Protein 3L7V (pdb70)

InterPro domains:
  IPR006070 Threonylcarbamoyl-AMP synthase-like domain [PF01300] (22-91)
  IPR006070 Threonylcarbamoyl-AMP synthase-like domain [PS51163] (9-215)
  IPR017945 DHBP synthase RibB-like alpha/beta domain superfamily [SSF55821] (10-198)

CATH classification: 3.90.870.10

Sequence (245 aa):
STKHIHWDGNLSQEGFEIVKGEGGVIVCPTKVGYIITSDKKGLERKFEAKKRNRNKPGVVLCGSEELRALAQLTPEIDAFYQKHWDEDILLGCILPWKAEAYEKLKAYGDGREELTDIRGTSCFVIKFGVAGEQIAKEWEKEGRVYASSANNRGKVEGIGERIESVDLVIEADDYVASIQPDKTIETRYEQGVVSVDKDGKLIPQQGADSRSVEPCPVVIRKGLDIDKIHLSDQFNSWNYRQGEY

Secondary structure (DSSP, 8-state):
--EEEE--SS--HHHHHHHHSTT--EEEEETTEEE---SHHHHHHHHHHHT--TTSPPEEE----HHHHHB---HHHHHHHHHHHHHT--EEEEEEBPHHHHHHHHHT-S-GGG---TTSEEEEEESS-HHHHHHHH--TTT---EE-B---TT-GGGS-HHHH---EEEE-HHHHHHT-TT--TTTS--S------TTSPPPPP--TT--S-SS--EE-S--TTTTT--HHHH-S--EE-TT--

B-factor: mean 29.81, std 13.68, range [4.14, 124.24]

Foldseek 3Di:
DEAEDEDDLDADPVQLVQQVDPLAKEWDAWLQAIKMHFDDNVLVVVCVLVVHDLQDAWAAEDLDVVPVQWFDDDPLRVVLVVVCVVVLHKDKEKTATDPVNVVVVCVVVRPCCSSCHPLRIHIYIYNTHRRVSSSNNVCVVPVTDTIDGLNALRAPVRSDDSNRVGYYYYDDSVSNCVSCVPDDSVGAWNDDWKYDDPSRHDWDDADPPHADDPPDMEIADDGDPVVVSSCVVRDNDYYYHYPND

Solvent-accessible surface area: 11974 Å² total

Nearest PDB structures (foldseek):
  3l7v-assembly1_A  TM=1.003E+00  e=1.331E-48  Streptococcus mutans UA159
  3aje-assembly1_A  TM=7.365E-01  e=1.548E-06  Sulfurisphaera tokodaii str. 7
  6f89-assembly2_B  TM=7.205E-01  e=1.076E-06  Pyrococcus abyssi GE5
  2eqa-assembly1_A  TM=7.625E-01  e=3.403E-06  Sulfurisphaera tokodaii
  6f8y-assembly4_D  TM=6.858E-01  e=9.531E-07  Pyrococcus abyssi GE5

Structure (mmCIF, N/CA/C/O backbone):
data_3L7V
#
_entry.id   3L7V
#
_cell.length_a   81.900
_cell.length_b   92.600
_cell.length_c   40.600
_cell.angle_alpha   90.00
_cell.angle_beta   90.00
_cell.angle_gamma   90.00
#
_symmetry.space_group_name_H-M   'P 21 21 2'
#
loop_
_entity.id
_entity.type
_entity.pdbx_description
1 polymer 'Putative uncharacterized protein smu.1377c'
2 non-polymer 'SULFATE ION'
3 water water
#
loop_
_atom_site.group_PDB
_atom_site.id
_atom_site.type_symbol
_atom_site.label_atom_id
_atom_site.label_alt_id
_atom_site.label_comp_id
_atom_site.label_asym_id
_atom_site.label_entity_id
_atom_site.label_seq_id
_atom_site.pdbx_PDB_ins_code
_atom_site.Cartn_x
_atom_site.Cartn_y
_atom_site.Cartn_z
_atom_site.occupancy
_atom_site.B_iso_or_equiv
_atom_site.auth_seq_id
_atom_site.auth_comp_id
_atom_site.auth_asym_id
_atom_site.auth_atom_id
_atom_site.pdbx_PDB_model_num
ATOM 1 N N . SER A 1 34 ? 57.734 3.435 42.796 1.00 38.04 0 SER A N 1
ATOM 2 C CA . SER A 1 34 ? 56.347 3.161 43.169 1.00 46.48 0 SER A CA 1
ATOM 3 C C . SER A 1 34 ? 56.030 3.498 44.635 1.00 44.01 0 SER A C 1
ATOM 4 O O . SER A 1 34 ? 55.049 4.182 44.905 1.00 47.02 0 SER A O 1
ATOM 14 N N . THR A 1 36 ? 56.855 5.935 47.591 1.00 32.32 2 THR A N 1
ATOM 15 C CA . THR A 1 36 ? 57.386 7.303 47.586 1.00 26.58 2 THR A CA 1
ATOM 16 C C . THR A 1 36 ? 57.542 7.896 48.992 1.00 25.82 2 THR A C 1
ATOM 17 O O . THR A 1 36 ? 56.632 7.814 49.819 1.00 25.80 2 THR A O 1
ATOM 21 N N . LYS A 1 37 ? 58.701 8.495 49.248 1.00 20.75 3 LYS A N 1
ATOM 22 C CA . LYS A 1 37 ? 58.980 9.152 50.525 1.00 22.50 3 LYS A CA 1
ATOM 23 C C . LYS A 1 37 ? 58.230 10.496 50.681 1.00 24.27 3 LYS A C 1
ATOM 24 O O . LYS A 1 37 ? 58.206 11.313 49.762 1.00 19.84 3 LYS A O 1
ATOM 30 N N . HIS A 1 38 ? 57.605 10.699 51.840 1.00 25.77 4 HIS A N 1
ATOM 31 C CA . HIS A 1 38 ? 56.917 11.952 52.164 1.00 25.14 4 HIS A CA 1
ATOM 32 C C . HIS A 1 38 ? 57.600 12.594 53.364 1.00 26.75 4 HIS A C 1
ATOM 33 O O . HIS A 1 38 ? 57.920 11.898 54.337 1.00 25.32 4 HIS A O 1
ATOM 40 N N . ILE A 1 39 ? 57.801 13.913 53.300 1.00 21.64 5 ILE A N 1
ATOM 41 C CA . ILE A 1 39 ? 58.343 14.697 54.416 1.00 23.45 5 ILE A CA 1
ATOM 42 C C . ILE A 1 39 ? 57.510 15.965 54.675 1.00 26.51 5 ILE A C 1
ATOM 43 O O . ILE A 1 39 ? 56.752 16.401 53.812 1.00 25.56 5 ILE A O 1
ATOM 48 N N . HIS A 1 40 ? 57.672 16.559 55.857 1.00 28.04 6 HIS A N 1
ATOM 49 C CA . HIS A 1 40 ? 56.994 17.816 56.196 1.00 33.78 6 HIS A CA 1
ATOM 50 C C . HIS A 1 40 ? 57.928 19.040 56.179 1.00 34.39 6 HIS A C 1
ATOM 51 O O . HIS A 1 40 ? 58.956 19.050 56.853 1.00 38.11 6 HIS A O 1
ATOM 58 N N . TRP A 1 41 ? 57.564 20.067 55.408 1.00 29.79 7 TRP A N 1
ATOM 59 C CA . TRP A 1 41 ? 58.352 21.308 55.334 1.00 25.29 7 TRP A CA 1
ATOM 60 C C . TRP A 1 41 ? 58.322 22.054 56.668 1.00 29.67 7 TRP A C 1
ATOM 61 O O . TRP A 1 41 ? 57.258 22.230 57.256 1.00 37.28 7 TRP A O 1
ATOM 72 N N . ASP A 1 42 ? 59.485 22.492 57.144 1.00 29.03 8 ASP A N 1
ATOM 73 C CA . ASP A 1 42 ? 59.559 23.173 58.438 1.00 32.52 8 ASP A CA 1
ATOM 74 C C . ASP A 1 42 ? 59.772 24.689 58.345 1.00 31.65 8 ASP A C 1
ATOM 75 O O . ASP A 1 42 ? 59.914 25.356 59.368 1.00 24.87 8 ASP A O 1
ATOM 80 N N . GLY A 1 43 ? 59.803 25.232 57.131 1.00 23.24 9 GLY A N 1
ATOM 81 C CA . GLY A 1 43 ? 60.024 26.664 56.980 1.00 21.30 9 GLY A CA 1
ATOM 82 C C . GLY A 1 43 ? 61.432 27.055 56.554 1.00 19.75 9 GLY A C 1
ATOM 83 O O . GLY A 1 43 ? 61.659 28.196 56.151 1.00 27.90 9 GLY A O 1
ATOM 84 N N . ASN A 1 44 ? 62.376 26.119 56.653 1.00 21.43 10 ASN A N 1
ATOM 85 C CA . ASN A 1 44 ? 63.739 26.307 56.142 1.00 24.35 10 ASN A CA 1
ATOM 86 C C . ASN A 1 44 ? 63.920 25.624 54.775 1.00 20.40 10 ASN A C 1
ATOM 87 O O . ASN A 1 44 ? 63.112 24.780 54.378 1.00 21.82 10 ASN A O 1
ATOM 92 N N . LEU A 1 45 ? 64.988 25.978 54.068 1.00 22.63 11 LEU A N 1
ATOM 93 C CA . LEU A 1 45 ? 65.322 25.336 52.796 1.00 26.61 11 LEU A CA 1
ATOM 94 C C . LEU A 1 45 ? 65.354 23.795 52.905 1.00 29.61 11 LEU A C 1
ATOM 95 O O . LEU A 1 45 ? 65.989 23.247 53.799 1.00 25.37 11 LEU A O 1
ATOM 100 N N . SER A 1 46 ? 64.675 23.109 51.990 1.00 26.25 12 SER A N 1
ATOM 101 C CA . SER A 1 46 ? 64.714 21.639 51.945 1.00 26.82 12 SER A CA 1
ATOM 102 C C . SER A 1 46 ? 65.977 21.091 51.250 1.00 17.12 12 SER A C 1
ATOM 103 O O . SER A 1 46 ? 66.077 21.095 50.026 1.00 18.15 1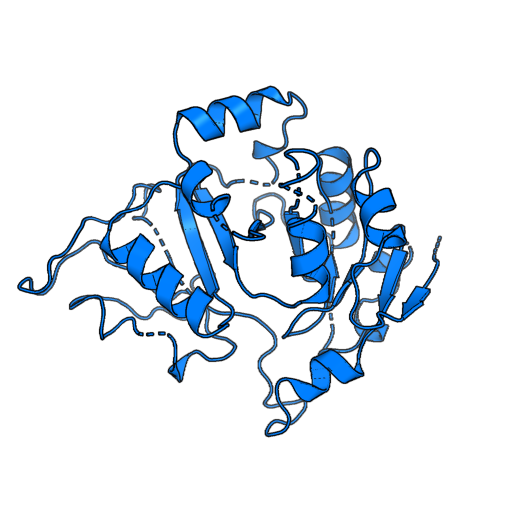2 SER A O 1
ATOM 106 N N . GLN A 1 47 ? 66.935 20.631 52.045 1.00 19.06 13 GLN A N 1
ATOM 107 C CA . GLN A 1 47 ? 68.189 20.092 51.528 1.00 23.22 13 GLN A CA 1
ATOM 108 C C . GLN A 1 47 ? 67.950 18.811 50.731 1.00 18.04 13 GLN A C 1
ATOM 109 O O . GLN A 1 47 ? 68.601 18.576 49.718 1.00 21.11 13 GLN A O 1
ATOM 115 N N . GLU A 1 48 ? 67.014 17.993 51.198 1.00 14.62 14 GLU A N 1
ATOM 116 C CA . GLU A 1 48 ? 66.676 16.749 50.519 1.00 22.57 14 GLU A CA 1
ATOM 117 C C . GLU A 1 48 ? 66.069 17.028 49.126 1.00 25.17 14 GLU A C 1
ATOM 118 O O . GLU A 1 48 ? 66.480 16.428 48.129 1.00 22.16 14 GLU A O 1
ATOM 124 N N . GLY A 1 49 ? 65.119 17.963 49.065 1.00 25.72 15 GLY A N 1
ATOM 125 C CA . GLY A 1 49 ? 64.492 18.369 47.813 1.00 21.18 15 GLY A CA 1
ATOM 126 C C . GLY A 1 49 ? 65.456 18.983 46.810 1.00 24.34 15 GLY A C 1
ATOM 127 O O . GLY A 1 49 ? 65.383 18.703 45.606 1.00 17.26 15 GLY A O 1
ATOM 128 N N . PHE A 1 50 ? 66.361 19.826 47.312 1.00 25.93 16 PHE A N 1
ATOM 129 C CA . PHE A 1 50 ? 67.437 20.401 46.505 1.00 26.00 16 PHE A CA 1
ATOM 130 C C . PHE A 1 50 ? 68.330 19.332 45.839 1.00 24.98 16 PHE A C 1
ATOM 131 O O . PHE A 1 50 ? 68.540 19.364 44.620 1.00 22.68 16 PHE A O 1
ATOM 139 N N . GLU A 1 51 ? 68.858 18.399 46.634 1.00 20.98 17 GLU A N 1
ATOM 140 C CA . GLU A 1 51 ? 69.761 17.365 46.111 1.00 18.89 17 GLU A CA 1
ATOM 141 C C . GLU A 1 51 ? 69.078 16.493 45.053 1.00 21.51 17 GLU A C 1
ATOM 142 O O . GLU A 1 51 ? 69.711 16.086 44.084 1.00 26.69 17 GLU A O 1
ATOM 148 N N . ILE A 1 52 ? 67.787 16.218 45.234 1.00 22.18 18 ILE A N 1
ATOM 149 C CA . ILE A 1 52 ? 67.030 15.446 44.246 1.00 24.72 18 ILE A CA 1
ATOM 150 C C . ILE A 1 52 ? 66.868 16.164 42.900 1.00 27.47 18 ILE A C 1
ATOM 151 O O . ILE A 1 52 ? 67.063 15.564 41.847 1.00 23.22 18 ILE A O 1
ATOM 156 N N . VAL A 1 53 ? 66.543 17.454 42.933 1.00 28.83 19 VAL A N 1
ATOM 157 C CA . VAL A 1 53 ? 66.330 18.207 41.698 1.00 24.58 19 VAL A CA 1
ATOM 158 C C . VAL A 1 53 ? 67.667 18.542 41.005 1.00 28.65 19 VAL A C 1
ATOM 159 O O . VAL A 1 53 ? 67.760 18.621 39.771 1.00 33.01 19 VAL A O 1
ATOM 163 N N . LYS A 1 54 ? 68.705 18.711 41.805 1.00 22.85 20 LYS A N 1
ATOM 164 C CA . LYS A 1 54 ? 70.056 18.856 41.283 1.00 25.19 20 LYS A CA 1
ATOM 165 C C . LYS A 1 54 ? 70.525 17.601 40.499 1.00 35.11 20 LYS A C 1
ATOM 166 O O . LYS A 1 54 ? 71.227 17.725 39.493 1.00 32.78 20 LYS A O 1
ATOM 172 N N . GLY A 1 55 ? 70.126 16.407 40.944 1.00 25.30 21 GLY A N 1
ATOM 173 C CA . GLY A 1 55 ? 70.463 15.171 40.246 1.00 23.62 21 GLY A CA 1
ATOM 174 C C . GLY A 1 55 ? 69.756 14.961 38.904 1.00 32.56 21 GLY A C 1
ATOM 175 O O . GLY A 1 55 ? 68.601 15.363 38.724 1.00 33.08 21 GLY A O 1
ATOM 176 N N . GLU A 1 56 ? 70.445 14.319 37.960 1.00 31.03 22 GLU A N 1
ATOM 177 C CA . GLU A 1 56 ? 69.911 14.080 36.611 1.00 33.27 22 GLU A CA 1
ATOM 178 C C . GLU A 1 56 ? 68.521 13.433 36.625 1.00 32.06 22 GLU A C 1
ATOM 179 O O . GLU A 1 56 ? 68.345 12.362 37.190 1.00 27.53 22 GLU A O 1
ATOM 185 N N . GLY A 1 57 ? 67.543 14.090 36.001 1.00 32.90 23 GLY A N 1
ATOM 186 C CA . GLY A 1 57 ? 66.184 13.573 35.904 1.00 27.83 23 GLY A CA 1
ATOM 187 C C . GLY A 1 57 ? 65.317 13.682 37.156 1.00 26.86 23 GLY A C 1
ATOM 188 O O . GLY A 1 57 ? 64.236 13.101 37.225 1.00 26.43 23 GLY A O 1
ATOM 189 N N . GLY A 1 58 ? 65.780 14.417 38.157 1.00 30.32 24 GLY A N 1
ATOM 190 C CA . GLY A 1 58 ? 65.036 14.535 39.403 1.00 33.23 24 GLY A CA 1
ATOM 191 C C . GLY A 1 58 ? 63.699 15.243 39.246 1.00 28.86 24 GLY A C 1
ATOM 192 O O . GLY A 1 58 ? 63.577 16.178 38.451 1.00 27.62 24 GLY A O 1
ATOM 193 N N . VAL A 1 59 ? 62.708 14.786 40.015 1.00 24.81 25 VAL A N 1
ATOM 194 C CA . VAL A 1 59 ? 61.338 15.318 40.009 1.00 22.42 25 VAL A CA 1
ATOM 195 C C . VAL A 1 59 ? 60.735 15.263 41.418 1.00 24.22 25 VAL A C 1
ATOM 196 O O . VAL A 1 59 ? 60.718 14.196 42.049 1.00 23.24 25 VAL A O 1
ATOM 200 N N . ILE A 1 60 ? 60.229 16.402 41.901 1.00 14.20 26 ILE A N 1
ATOM 201 C CA . ILE A 1 60 ? 59.571 16.461 43.206 1.00 15.94 26 ILE A CA 1
ATOM 202 C C . ILE A 1 60 ? 58.185 17.117 43.165 1.00 20.55 26 ILE A C 1
ATOM 203 O O . ILE A 1 60 ? 57.833 17.776 42.185 1.00 16.38 26 ILE A O 1
ATOM 208 N N . VAL A 1 61 ? 57.398 16.905 44.228 1.00 22.03 27 VAL A N 1
ATOM 209 C CA . VAL A 1 61 ? 56.155 17.645 44.442 1.00 15.99 27 VAL A CA 1
ATOM 210 C C . VAL A 1 61 ? 56.383 18.632 45.589 1.00 22.98 27 VAL A C 1
ATOM 211 O O . VAL A 1 61 ? 57.082 18.298 46.546 1.00 22.10 27 VAL A O 1
ATOM 215 N N . CYS A 1 62 ? 55.804 19.837 45.482 1.00 23.53 28 CYS A N 1
ATOM 216 C CA . CYS A 1 62 ? 56.131 20.965 46.362 1.00 17.28 28 CYS A CA 1
ATOM 217 C C . CYS A 1 62 ? 54.956 21.936 46.542 1.00 15.43 28 CYS A C 1
ATOM 218 O O . CYS A 1 62 ? 54.290 22.278 45.568 1.00 17.12 28 CYS A O 1
ATOM 221 N N . PRO A 1 63 ? 54.723 22.410 47.788 1.00 16.63 29 PRO A N 1
ATOM 222 C CA . PRO A 1 63 ? 53.613 23.303 48.149 1.00 23.28 29 PRO A CA 1
ATOM 223 C C . PRO A 1 63 ? 53.798 24.700 47.573 1.00 22.73 29 PRO A C 1
ATOM 224 O O . PRO A 1 63 ? 54.935 25.144 47.428 1.00 27.59 29 PRO A O 1
ATOM 228 N N . THR A 1 64 ? 52.699 25.380 47.259 1.00 17.64 30 THR A N 1
ATOM 229 C CA . THR A 1 64 ? 52.739 26.793 46.876 1.00 19.14 30 THR A CA 1
ATOM 230 C C . THR A 1 64 ? 51.648 27.556 47.617 1.00 17.59 30 THR A C 1
ATOM 231 O O . THR A 1 64 ? 50.880 26.954 48.366 1.00 17.28 30 THR A O 1
ATOM 235 N N . LYS A 1 65 ? 51.571 28.871 47.386 1.00 13.48 31 LYS A N 1
ATOM 236 C CA . LYS A 1 65 ? 50.517 29.720 47.955 1.00 16.15 31 LYS A CA 1
ATOM 237 C C . LYS A 1 65 ? 49.089 29.275 47.570 1.00 23.26 31 LYS A C 1
ATOM 238 O O . LYS A 1 65 ? 48.145 29.482 48.338 1.00 24.11 31 LYS A O 1
ATOM 244 N N . VAL A 1 66 ? 48.921 28.692 46.379 1.00 19.36 32 VAL A N 1
ATOM 245 C CA . VAL A 1 66 ? 47.589 28.237 45.950 1.00 17.23 32 VAL A CA 1
ATOM 246 C C . VAL A 1 66 ? 47.417 26.697 45.778 1.00 23.10 32 VAL A C 1
ATOM 247 O O . VAL A 1 66 ? 46.392 26.244 45.267 1.00 28.28 32 VAL A O 1
ATOM 251 N N . GLY A 1 67 ? 48.398 25.908 46.207 1.00 13.92 33 GLY A N 1
ATOM 252 C CA . GLY A 1 67 ? 48.279 24.453 46.169 1.00 21.56 33 GLY A CA 1
ATOM 253 C C . GLY A 1 67 ? 49.572 23.651 46.045 1.00 19.21 33 GLY A C 1
ATOM 254 O O . GLY A 1 67 ? 50.457 23.792 46.873 1.00 24.84 33 GLY A O 1
ATOM 255 N N . TYR A 1 68 ? 49.670 22.805 45.017 1.00 20.56 34 TYR A N 1
ATOM 256 C CA . TYR A 1 68 ? 50.837 21.926 44.795 1.00 15.96 34 TYR A CA 1
ATOM 257 C C . TYR A 1 68 ? 51.337 21.940 43.340 1.00 21.72 34 TYR A C 1
ATOM 258 O O . TYR A 1 68 ? 50.532 21.961 42.404 1.00 15.28 34 TYR A O 1
ATOM 267 N N . ILE A 1 69 ? 52.666 21.955 43.170 1.00 15.43 35 ILE A N 1
ATOM 268 C CA . ILE A 1 69 ? 53.304 21.900 41.852 1.00 18.72 35 ILE A CA 1
ATOM 269 C C . ILE A 1 69 ? 54.286 20.731 41.732 1.00 23.72 35 ILE A C 1
ATOM 270 O O . ILE A 1 69 ? 54.860 20.280 42.728 1.00 23.53 35 ILE A O 1
ATOM 275 N N . ILE A 1 70 ? 54.465 20.257 40.500 1.00 19.28 36 ILE A N 1
ATOM 276 C CA . ILE A 1 70 ? 55.570 19.372 40.150 1.00 22.76 36 ILE A CA 1
ATOM 277 C C . ILE A 1 70 ? 56.763 20.193 39.614 1.00 20.49 36 ILE A C 1
ATOM 278 O O . ILE A 1 70 ? 56.589 21.045 38.748 1.00 25.07 36 ILE A O 1
ATOM 291 N N . THR A 1 72 ? 60.986 20.322 38.264 1.00 25.21 38 THR A N 1
ATOM 292 C CA . THR A 1 72 ? 62.153 19.659 37.652 1.00 23.35 38 THR A CA 1
ATOM 293 C C . THR A 1 72 ? 63.136 20.678 37.056 1.00 28.77 38 THR A C 1
ATOM 294 O O . THR A 1 72 ? 62.823 21.870 36.961 1.00 28.70 38 THR A O 1
ATOM 298 N N . SER A 1 73 ? 64.318 20.206 36.653 1.00 26.97 39 SER A N 1
ATOM 299 C CA . SER A 1 73 ? 65.342 21.095 36.103 1.00 25.74 39 SER A CA 1
ATOM 300 C C . SER A 1 73 ? 66.046 20.615 34.812 1.00 24.48 39 SER A C 1
ATOM 301 O O . SER A 1 73 ? 67.020 21.229 34.383 1.00 25.16 39 SER A O 1
ATOM 304 N N . ASP A 1 74 ? 65.553 19.547 34.183 1.00 21.89 40 ASP A N 1
ATOM 305 C CA . ASP A 1 74 ? 66.093 19.138 32.885 1.00 24.56 40 ASP A CA 1
ATOM 306 C C . ASP A 1 74 ? 65.089 18.443 31.965 1.00 22.37 40 ASP A C 1
ATOM 307 O O . ASP A 1 74 ? 63.956 18.167 32.355 1.00 32.04 40 ASP A O 1
ATOM 312 N N . LYS A 1 75 ? 65.508 18.163 30.736 1.00 21.06 41 LYS A N 1
ATOM 313 C CA . LYS A 1 75 ? 64.635 17.511 29.752 1.00 22.89 41 LYS A CA 1
ATOM 314 C C . LYS A 1 75 ? 64.103 16.131 30.202 1.00 27.19 41 LYS A C 1
ATOM 315 O O . LYS A 1 75 ? 62.906 15.843 30.066 1.00 28.07 41 LYS A O 1
ATOM 321 N N . LYS A 1 76 ? 64.988 15.285 30.731 1.00 31.10 42 LYS A N 1
ATOM 322 C CA . LYS A 1 76 ? 64.584 13.984 31.283 1.00 33.31 42 LYS A CA 1
ATOM 323 C C . LYS A 1 76 ? 63.507 14.090 32.380 1.00 31.85 42 LYS A C 1
ATOM 324 O O . LYS A 1 76 ? 62.606 13.251 32.459 1.00 31.54 42 LYS A O 1
ATOM 330 N N . GLY A 1 77 ? 63.608 15.111 33.230 1.00 23.89 43 GLY A N 1
ATOM 331 C CA . GLY A 1 77 ? 62.603 15.336 34.257 1.00 22.10 43 GLY A CA 1
ATOM 332 C C . GLY A 1 77 ? 61.300 15.864 33.677 1.00 27.48 43 GLY A C 1
ATOM 333 O O . GLY A 1 77 ? 60.220 15.529 34.168 1.00 23.45 43 GLY A O 1
ATOM 334 N N . LEU A 1 78 ? 61.407 16.687 32.628 1.00 26.83 44 LEU A N 1
ATOM 335 C CA . LEU A 1 78 ? 60.239 17.262 31.958 1.00 26.63 44 LEU A CA 1
ATOM 336 C C . LEU A 1 78 ? 59.399 16.210 31.254 1.00 25.00 44 LEU A C 1
ATOM 337 O O . LEU A 1 78 ? 58.173 16.251 31.325 1.00 22.79 44 LEU A O 1
ATOM 342 N N . GLU A 1 79 ? 60.057 15.275 30.571 1.00 27.53 45 GLU A N 1
ATOM 343 C CA . GLU A 1 79 ? 59.359 14.126 29.981 1.00 33.23 45 GLU A CA 1
ATOM 344 C C . GLU A 1 79 ? 58.534 13.350 31.017 1.00 26.49 45 GLU A C 1
ATOM 345 O O . GLU A 1 79 ? 57.390 12.983 30.767 1.00 30.40 45 GLU A O 1
ATOM 351 N N . ARG A 1 80 ? 59.127 13.098 32.178 1.00 25.61 46 ARG A N 1
ATOM 352 C CA . ARG A 1 80 ? 58.427 12.404 33.252 1.00 27.50 46 ARG A CA 1
ATOM 353 C C . ARG A 1 80 ? 57.178 13.193 33.688 1.00 27.85 46 ARG A C 1
ATOM 354 O O . ARG A 1 80 ? 56.137 12.612 33.957 1.00 27.46 46 ARG A O 1
ATOM 362 N N . LYS A 1 81 ? 57.277 14.521 33.724 1.00 32.93 47 LYS A N 1
ATOM 363 C CA . LYS A 1 81 ? 56.167 15.357 34.182 1.00 31.26 47 LYS A CA 1
ATOM 364 C C . LYS A 1 81 ? 54.973 15.301 33.244 1.00 28.17 47 LYS A C 1
ATOM 365 O O . LYS A 1 81 ? 53.849 15.069 33.678 1.00 32.97 47 LYS A O 1
ATOM 371 N N . PHE A 1 82 ? 55.225 15.536 31.961 1.00 28.03 48 PHE A N 1
ATOM 372 C CA . PHE A 1 82 ? 54.178 15.507 30.953 1.00 27.10 48 PHE A CA 1
ATOM 373 C C . PHE A 1 82 ? 53.482 14.131 30.912 1.00 31.42 48 PHE A C 1
ATOM 374 O O . PHE A 1 82 ? 52.250 14.057 30.875 1.00 31.83 48 PHE A O 1
ATOM 382 N N . GLU A 1 83 ? 54.265 13.051 30.955 1.00 27.02 49 GLU A N 1
ATOM 383 C CA . GLU A 1 83 ? 53.707 11.694 30.987 1.00 23.85 49 GLU A CA 1
ATOM 384 C C . GLU A 1 83 ? 52.822 11.441 32.215 1.00 36.30 49 GLU A C 1
ATOM 385 O O . GLU A 1 83 ? 51.732 10.876 32.093 1.00 40.14 49 GLU A O 1
ATOM 388 N N . ALA A 1 84 ? 53.292 11.861 33.391 1.00 38.13 50 ALA A N 1
ATOM 389 C CA . ALA A 1 84 ? 52.576 11.620 34.648 1.00 40.88 50 ALA A CA 1
ATOM 390 C C . ALA A 1 84 ? 51.226 12.333 34.715 1.00 41.93 50 ALA A C 1
ATOM 391 O O . ALA A 1 84 ? 50.273 11.794 35.278 1.00 37.71 50 ALA A O 1
ATOM 393 N N . LYS A 1 85 ? 51.152 13.540 34.150 1.00 36.76 51 LYS A N 1
ATOM 394 C CA . LYS A 1 85 ? 49.906 14.307 34.133 1.00 35.23 51 LYS A CA 1
ATOM 395 C C . LYS A 1 85 ? 49.076 14.021 32.890 1.00 39.78 51 LYS A C 1
ATOM 396 O O . LYS A 1 85 ? 47.874 14.311 32.864 1.00 36.25 51 LYS A O 1
ATOM 402 N N . LYS A 1 86 ? 49.722 13.464 31.865 1.00 43.71 52 LYS A N 1
ATOM 403 C CA . LYS A 1 86 ? 49.107 13.301 30.549 1.00 52.42 52 LYS A CA 1
ATOM 404 C C . LYS A 1 86 ? 48.746 14.676 29.988 1.00 54.82 52 LYS A C 1
ATOM 405 O O . LYS A 1 86 ? 47.622 14.909 29.532 1.00 50.75 52 LYS A O 1
ATOM 407 N N . ARG A 1 87 ? 49.726 15.577 30.033 1.00 51.86 53 ARG A N 1
ATOM 408 C CA . ARG A 1 87 ? 49.554 16.968 29.633 1.00 44.59 53 ARG A CA 1
ATOM 409 C C . ARG A 1 87 ? 49.864 17.159 28.147 1.00 36.15 53 ARG A C 1
ATOM 410 O O . ARG A 1 87 ? 50.744 16.500 27.602 1.00 32.27 53 ARG A O 1
ATOM 418 N N . ASN A 1 88 ? 49.135 18.058 27.493 1.00 36.63 54 ASN A N 1
ATOM 419 C CA . ASN A 1 88 ? 49.405 18.384 26.096 1.00 38.76 54 ASN A CA 1
ATOM 420 C C . ASN A 1 88 ? 50.804 18.980 25.914 1.00 41.40 54 ASN A C 1
ATOM 421 O O . ASN A 1 88 ? 51.194 19.913 26.626 1.00 42.61 54 ASN A O 1
ATOM 423 N N . ARG A 1 89 ? 51.549 18.427 24.960 1.00 39.76 55 ARG A N 1
ATOM 424 C CA . ARG A 1 89 ? 52.941 18.802 24.719 1.00 42.50 55 ARG A CA 1
ATOM 425 C C . ARG A 1 89 ? 53.121 20.240 24.216 1.00 46.88 55 ARG A C 1
ATOM 426 O O . ARG A 1 89 ? 54.220 20.808 24.302 1.00 39.89 55 ARG A O 1
ATOM 428 N N . ASN A 1 90 ? 52.048 20.814 23.680 1.00 52.54 56 ASN A N 1
ATOM 429 C CA . ASN A 1 90 ? 52.069 22.194 23.210 1.00 56.50 56 ASN A CA 1
ATOM 430 C C . ASN A 1 90 ? 51.795 23.189 24.336 1.00 56.60 56 ASN A C 1
ATOM 431 O O . ASN A 1 90 ? 51.829 24.399 24.122 1.00 59.23 56 ASN A O 1
ATOM 436 N N . LYS A 1 91 ? 51.510 22.673 25.528 1.00 50.36 57 LYS A N 1
ATOM 437 C CA . LYS A 1 91 ? 51.309 23.515 26.705 1.00 47.79 57 LYS A CA 1
ATOM 438 C C . LYS A 1 91 ? 52.537 23.456 27.614 1.00 42.18 57 LYS A C 1
ATOM 439 O O . LYS A 1 91 ? 52.686 22.521 28.405 1.00 39.18 57 LYS A O 1
ATOM 441 N N . PRO A 1 92 ? 53.410 24.473 27.513 1.00 40.01 58 PRO A N 1
ATOM 442 C CA . PRO A 1 92 ? 54.728 24.514 28.170 1.00 40.43 58 PRO A CA 1
ATOM 443 C C . PRO A 1 92 ? 54.674 24.648 29.702 1.00 39.95 58 PRO A C 1
ATOM 444 O O . PRO A 1 92 ? 53.703 25.200 30.244 1.00 33.73 58 PRO A O 1
ATOM 448 N N . GLY A 1 93 ? 55.706 24.138 30.381 1.00 33.80 59 GLY A N 1
ATOM 449 C CA . GLY A 1 93 ? 55.933 24.460 31.785 1.00 32.82 59 GLY A CA 1
ATOM 450 C C . GLY A 1 93 ? 56.388 25.913 31.931 1.00 34.76 59 GLY A C 1
ATOM 451 O O . GLY A 1 93 ? 56.794 26.548 30.952 1.00 31.75 59 GLY A O 1
ATOM 452 N N . VAL A 1 94 ? 56.328 26.437 33.154 1.00 33.02 60 VAL A N 1
ATOM 453 C CA . VAL A 1 94 ? 56.688 27.831 33.443 1.00 22.60 60 VAL A CA 1
ATOM 454 C C . VAL A 1 94 ? 58.083 27.944 34.072 1.00 25.20 60 VAL A C 1
ATOM 455 O O . VAL A 1 94 ? 58.596 26.963 34.629 1.00 22.26 60 VAL A O 1
ATOM 459 N N . VAL A 1 95 ? 58.690 29.132 33.990 1.00 23.88 61 VAL A N 1
ATOM 460 C CA . VAL A 1 95 ? 60.002 29.393 34.608 1.00 20.30 61 VAL A CA 1
ATOM 461 C C . VAL A 1 95 ? 59.895 30.016 36.016 1.00 19.68 61 VAL A C 1
ATOM 462 O O . VAL A 1 95 ? 59.356 31.111 36.177 1.00 21.23 61 VAL A O 1
ATOM 466 N N . LEU A 1 96 ? 60.410 29.321 37.029 1.00 19.48 62 LEU A N 1
ATOM 467 C CA . LEU A 1 96 ? 60.343 29.802 38.422 1.00 25.42 62 LEU A CA 1
ATOM 468 C C . LEU A 1 96 ? 61.561 30.665 38.801 1.00 26.52 62 LEU A C 1
ATOM 469 O O . LEU A 1 96 ? 62.668 30.140 38.921 1.00 17.05 62 LEU A O 1
ATOM 474 N N . CYS A 1 97 ? 61.347 31.970 39.000 1.00 28.03 63 CYS A N 1
ATOM 475 C CA . CYS A 1 97 ? 62.433 32.924 39.308 1.00 29.93 63 CYS A CA 1
ATOM 476 C C . CYS A 1 97 ? 62.675 33.097 40.820 1.00 27.74 63 CYS A C 1
ATOM 477 O O . CYS A 1 97 ? 61.751 33.386 41.580 1.00 30.15 63 CYS A O 1
ATOM 480 N N . GLY A 1 98 ? 63.925 32.941 41.244 1.00 23.35 64 GLY A N 1
ATOM 481 C CA . GLY A 1 98 ? 64.290 33.058 42.646 1.00 22.08 64 GLY A CA 1
ATOM 482 C C . GLY A 1 98 ? 64.803 34.445 43.032 1.00 26.81 64 GLY A C 1
ATOM 483 O O . GLY A 1 98 ? 65.106 34.702 44.208 1.00 21.84 64 GLY A O 1
ATOM 484 N N . SER A 1 99 ? 64.908 35.337 42.047 1.00 20.14 65 SER A N 1
ATOM 485 C CA . SER A 1 99 ? 65.303 36.721 42.305 1.00 21.29 65 SER A CA 1
ATOM 486 C C . SER A 1 99 ? 65.102 37.578 41.082 1.00 19.51 65 SER A C 1
ATOM 487 O O . SER A 1 99 ? 64.964 37.069 39.962 1.00 19.44 65 SER A O 1
ATOM 498 N N . GLU A 1 101 ? 67.294 39.398 39.780 1.00 28.27 67 GLU A N 1
ATOM 499 C CA . GLU A 1 101 ? 68.517 39.312 38.989 1.00 26.60 67 GLU A CA 1
ATOM 500 C C . GLU A 1 101 ? 68.418 38.218 37.932 1.00 22.44 67 GLU A C 1
ATOM 501 O O . GLU A 1 101 ? 68.808 38.429 36.783 1.00 26.27 67 GLU A O 1
ATOM 503 N N . GLU A 1 102 ? 67.896 37.053 38.315 1.00 21.80 68 GLU A N 1
ATOM 504 C CA . GLU A 1 102 ? 67.651 35.979 37.340 1.00 19.49 68 GLU A CA 1
ATOM 505 C C . GLU A 1 102 ? 66.660 36.418 36.262 1.00 17.24 68 GLU A C 1
ATOM 506 O O . GLU A 1 102 ? 66.891 36.206 35.074 1.00 18.89 68 GLU A O 1
ATOM 512 N N . LEU A 1 103 ? 65.560 37.048 36.670 1.00 20.25 69 LEU A N 1
ATOM 513 C CA . LEU A 1 103 ? 64.616 37.586 35.685 1.00 21.60 69 LEU A CA 1
ATOM 514 C C . LEU A 1 103 ? 65.270 38.507 34.642 1.00 19.73 69 LEU A C 1
ATOM 515 O O . LEU A 1 103 ? 65.076 38.333 33.436 1.00 17.79 69 LEU A O 1
ATOM 520 N N . ARG A 1 104 ? 66.055 39.474 35.105 1.00 24.03 70 ARG A N 1
ATOM 521 C CA . ARG A 1 104 ? 66.673 40.447 34.201 1.00 25.05 70 ARG A CA 1
ATOM 522 C C . ARG A 1 104 ? 67.769 39.847 33.318 1.00 25.78 70 ARG A C 1
ATOM 523 O O . ARG A 1 104 ? 68.051 40.359 32.234 1.00 26.53 70 ARG A O 1
ATOM 531 N N . ALA A 1 105 ? 68.379 38.761 33.774 1.00 19.10 71 ALA A N 1
ATOM 532 C CA . ALA A 1 105 ? 69.347 38.039 32.946 1.00 19.66 71 ALA A CA 1
ATOM 533 C C . ALA A 1 105 ? 68.722 37.256 31.791 1.00 24.70 71 ALA A C 1
ATOM 534 O O . ALA A 1 105 ? 69.398 37.004 30.794 1.00 24.60 71 ALA A O 1
ATOM 536 N N . LEU A 1 106 ? 67.445 36.876 31.923 1.00 26.14 72 LEU A N 1
ATOM 537 C CA . LEU A 1 106 ? 66.803 35.920 30.998 1.00 22.42 72 LEU A CA 1
ATOM 538 C C . LEU A 1 106 ? 65.741 36.490 30.036 1.00 21.80 72 LEU A C 1
ATOM 539 O O . LEU A 1 106 ? 65.629 36.050 28.890 1.00 24.06 72 LEU A O 1
ATOM 544 N N . ALA A 1 107 ? 64.953 37.446 30.506 1.00 15.52 73 ALA A N 1
ATOM 545 C CA . ALA A 1 107 ? 63.806 37.942 29.745 1.00 19.79 73 ALA A CA 1
ATOM 546 C C . ALA A 1 107 ? 64.008 39.361 29.228 1.00 22.00 73 ALA A C 1
ATOM 547 O O . ALA A 1 107 ? 64.651 40.163 29.887 1.00 25.37 73 ALA A O 1
ATOM 549 N N . GLN A 1 108 ? 63.458 39.657 28.050 1.00 16.85 74 GLN A N 1
ATOM 550 C CA . GLN A 1 108 ? 63.442 41.019 27.510 1.00 18.57 74 GLN A CA 1
ATOM 551 C C . GLN A 1 108 ? 62.437 41.865 28.291 1.00 26.06 74 GLN A C 1
ATOM 552 O O . GLN A 1 108 ? 61.325 41.396 28.595 1.00 22.03 74 GLN A O 1
ATOM 558 N N . LEU A 1 109 ? 62.810 43.112 28.577 1.00 19.68 75 LEU A N 1
ATOM 559 C CA . LEU A 1 109 ? 62.015 44.002 29.434 1.00 24.94 75 LEU A CA 1
ATOM 560 C C . LEU A 1 109 ? 61.996 45.448 28.907 1.00 24.06 75 LEU A C 1
ATOM 561 O O . LEU A 1 109 ? 62.911 45.864 28.188 1.00 19.55 75 LEU A O 1
ATOM 566 N N . THR A 1 110 ? 60.951 46.198 29.253 1.00 25.32 76 THR A N 1
ATOM 567 C CA . THR A 1 110 ? 60.968 47.671 29.156 1.00 25.59 76 THR A CA 1
ATOM 568 C C . THR A 1 110 ? 61.030 48.283 30.562 1.00 29.22 76 THR A C 1
ATOM 569 O O . THR A 1 110 ? 60.848 47.572 31.557 1.00 25.82 76 THR A O 1
ATOM 573 N N . PRO A 1 111 ? 61.284 49.602 30.664 1.00 28.49 77 PRO A N 1
ATOM 574 C CA . PRO A 1 111 ? 61.340 50.154 32.025 1.00 18.59 77 PRO A CA 1
ATOM 575 C C . PRO A 1 111 ? 60.003 50.077 32.777 1.00 13.97 77 PRO A C 1
ATOM 576 O O . PRO A 1 111 ? 60.025 49.855 33.984 1.00 20.52 77 PRO A O 1
ATOM 580 N N . GLU A 1 112 ? 58.873 50.261 32.097 1.00 11.71 78 GLU A N 1
ATOM 581 C CA . GLU A 1 112 ? 57.557 50.052 32.722 1.00 15.74 78 GLU A CA 1
ATOM 582 C C . GLU A 1 112 ? 57.360 48.601 33.233 1.00 22.15 78 GLU A C 1
ATOM 583 O O . GLU A 1 112 ? 56.910 48.383 34.356 1.00 18.29 78 GLU A O 1
ATOM 589 N N . ILE A 1 113 ? 57.688 47.613 32.405 1.00 16.67 79 ILE A N 1
ATOM 590 C CA . ILE A 1 113 ? 57.488 46.215 32.793 1.00 16.73 79 ILE A CA 1
ATOM 591 C C . ILE A 1 113 ? 58.380 45.864 33.977 1.00 25.13 79 ILE A C 1
ATOM 592 O O . ILE A 1 113 ? 57.915 45.240 34.946 1.00 24.01 79 ILE A O 1
ATOM 597 N N . ASP A 1 114 ? 59.652 46.269 33.901 1.00 22.55 80 ASP A N 1
ATOM 598 C CA . ASP A 1 114 ? 60.595 46.091 35.008 1.00 17.11 80 ASP A CA 1
ATOM 599 C C . ASP A 1 114 ? 60.043 46.676 36.320 1.00 21.19 80 ASP A C 1
ATOM 600 O O . ASP A 1 114 ? 60.064 46.010 37.353 1.00 16.46 80 ASP A O 1
ATOM 605 N N . ALA A 1 115 ? 59.556 47.918 36.260 1.00 22.51 81 ALA A N 1
ATOM 606 C CA . ALA A 1 115 ? 58.947 48.608 37.400 1.00 18.44 81 ALA A CA 1
ATOM 607 C C . ALA A 1 115 ? 57.669 47.921 37.918 1.00 18.99 81 ALA A C 1
ATOM 608 O O . ALA A 1 115 ? 57.415 47.901 39.128 1.00 15.62 81 ALA A O 1
ATOM 610 N N . PHE A 1 116 ? 56.855 47.409 36.993 1.00 15.15 82 PHE A N 1
ATOM 611 C CA . PHE A 1 116 ? 55.653 46.612 37.325 1.00 18.40 82 PHE A CA 1
ATOM 612 C C . PHE A 1 116 ? 55.991 45.391 38.200 1.00 20.84 82 PHE A C 1
ATOM 613 O O . PHE A 1 116 ? 55.366 45.188 39.234 1.00 18.91 82 PHE A O 1
ATOM 621 N N . TYR A 1 117 ? 56.992 44.607 37.789 1.00 20.98 83 TYR A N 1
ATOM 622 C CA . TYR A 1 117 ? 57.482 43.455 38.563 1.00 19.82 83 TYR A CA 1
ATOM 623 C C . TYR A 1 117 ? 58.081 43.795 39.945 1.00 24.95 83 TYR A C 1
ATOM 624 O O . TYR A 1 117 ? 57.861 43.063 40.918 1.00 25.01 83 TYR A O 1
ATOM 633 N N . GLN A 1 118 ? 58.866 44.874 40.014 1.00 20.57 84 GLN A N 1
ATOM 634 C CA . GLN A 1 118 ? 59.529 45.301 41.257 1.00 20.55 84 GLN A CA 1
ATOM 635 C C . GLN A 1 118 ? 58.540 45.578 42.382 1.00 20.88 84 GLN A C 1
ATOM 636 O O . GLN A 1 118 ? 58.792 45.240 43.541 1.00 20.05 84 GLN A O 1
ATOM 642 N N . LYS A 1 119 ? 57.418 46.203 42.033 1.00 18.51 85 LYS A N 1
ATOM 643 C CA . LYS A 1 119 ? 56.362 46.469 43.002 1.00 22.73 85 LYS A CA 1
ATOM 644 C C . LYS A 1 119 ? 55.706 45.188 43.509 1.00 21.22 85 LYS A C 1
ATOM 645 O O . LYS A 1 119 ? 55.361 45.080 44.686 1.00 18.27 85 LYS A O 1
ATOM 648 N N . HIS A 1 120 ? 55.512 44.219 42.622 1.00 15.16 86 HIS A N 1
ATOM 649 C CA . HIS A 1 120 ? 55.033 42.921 43.072 1.00 16.10 86 HIS A CA 1
ATOM 650 C C . HIS A 1 120 ? 56.062 42.212 43.975 1.00 20.42 86 HIS A C 1
ATOM 651 O O . HIS A 1 120 ? 55.683 41.679 45.020 1.00 19.26 86 HIS A O 1
ATOM 658 N N . TRP A 1 121 ? 57.352 42.272 43.604 1.00 14.61 87 TRP A N 1
ATOM 659 C CA . TRP A 1 121 ? 58.448 41.775 44.456 1.00 13.22 87 TRP A CA 1
ATOM 660 C C . TRP A 1 121 ? 58.467 42.405 45.867 1.00 23.47 87 TRP A C 1
ATOM 661 O O . TRP A 1 121 ? 58.503 41.690 46.879 1.00 17.27 87 TRP A O 1
ATOM 672 N N . ASP A 1 122 ? 58.451 43.741 45.918 1.00 17.77 88 ASP A N 1
ATOM 673 C CA . ASP A 1 122 ? 58.510 44.498 47.167 1.00 19.79 88 ASP A CA 1
ATOM 674 C C . ASP A 1 122 ? 57.354 44.185 48.111 1.00 25.47 88 ASP A C 1
ATOM 675 O O . ASP A 1 122 ? 57.507 44.230 49.339 1.00 27.94 88 ASP A O 1
ATOM 680 N N . GLU A 1 123 ? 56.191 43.904 47.534 1.00 24.01 89 GLU A N 1
ATOM 681 C CA . GLU A 1 123 ? 54.979 43.671 48.310 1.00 20.63 89 GLU A CA 1
ATOM 682 C C . GLU A 1 123 ? 54.617 42.193 48.446 1.00 23.87 89 GLU A C 1
ATOM 683 O O . GLU A 1 123 ? 53.612 41.843 49.064 1.00 27.40 89 GLU A O 1
ATOM 689 N N . ASP A 1 124 ? 55.449 41.332 47.877 1.00 19.30 90 ASP A N 1
ATOM 690 C CA . ASP A 1 124 ? 55.263 39.884 47.978 1.00 27.40 90 ASP A CA 1
ATOM 691 C C . ASP A 1 124 ? 53.935 39.380 47.391 1.00 23.82 90 ASP A C 1
ATOM 692 O O . ASP A 1 124 ? 53.182 38.679 48.062 1.00 21.55 90 ASP A O 1
ATOM 697 N N . ILE A 1 125 ? 53.657 39.727 46.138 1.00 23.44 91 ILE A N 1
ATOM 698 C CA . ILE A 1 125 ? 52.458 39.232 45.470 1.00 18.23 91 ILE A CA 1
ATOM 699 C C . ILE A 1 125 ? 52.814 38.278 44.334 1.00 20.26 91 ILE A C 1
ATOM 700 O O . ILE A 1 125 ? 53.651 38.599 43.488 1.00 14.75 91 ILE A O 1
ATOM 705 N N . LEU A 1 126 ? 52.160 37.116 44.323 1.00 14.25 92 LEU A N 1
ATOM 706 C CA . LEU A 1 126 ? 52.343 36.126 43.267 1.00 13.61 92 LEU A CA 1
ATOM 707 C C . LEU A 1 126 ? 51.942 36.672 41.881 1.00 11.60 92 LEU A C 1
ATOM 708 O O . LEU A 1 126 ? 50.820 37.157 41.690 1.00 16.57 92 LEU A O 1
ATOM 713 N N . LEU A 1 127 ? 52.855 36.574 40.916 1.00 11.01 93 LEU A N 1
ATOM 714 C CA . LEU A 1 127 ? 52.632 37.159 39.586 1.00 18.65 93 LEU A CA 1
ATOM 715 C C . LEU A 1 127 ? 53.333 36.366 38.471 1.00 22.64 93 LEU A C 1
ATOM 716 O O . LEU A 1 127 ? 54.504 36.018 38.616 1.00 26.11 93 LEU A O 1
ATOM 721 N N . GLY A 1 128 ? 52.628 36.107 37.363 1.00 20.43 94 GLY A N 1
ATOM 722 C CA . GLY A 1 128 ? 53.227 35.522 36.163 1.00 16.16 94 GLY A CA 1
ATOM 723 C C . GLY A 1 128 ? 53.007 36.322 34.863 1.00 19.89 94 GLY A C 1
ATOM 724 O O . GLY A 1 128 ? 51.896 36.765 34.580 1.00 19.02 94 GLY A O 1
ATOM 725 N N . CYS A 1 129 ? 54.061 36.517 34.068 1.00 13.94 95 CYS A N 1
ATOM 726 C CA . CYS A 1 129 ? 53.943 37.277 32.819 1.00 22.80 95 CYS A CA 1
ATOM 727 C C . CYS A 1 129 ? 54.590 36.546 31.648 1.00 12.02 95 CYS A C 1
ATOM 728 O O . CYS A 1 129 ? 55.692 35.999 31.774 1.00 13.21 95 CYS A O 1
ATOM 731 N N . ILE A 1 130 ? 53.914 36.573 30.504 1.00 14.41 96 ILE A N 1
ATOM 732 C CA . ILE A 1 130 ? 54.414 35.964 29.276 1.00 17.69 96 ILE A CA 1
ATOM 733 C C . ILE A 1 130 ? 55.346 36.935 28.557 1.00 22.24 96 ILE A C 1
ATOM 734 O O . ILE A 1 130 ? 54.901 37.989 28.077 1.00 22.84 96 ILE A O 1
ATOM 739 N N . LEU A 1 131 ? 56.632 36.567 28.492 1.00 19.28 97 LEU A N 1
ATOM 740 C CA . LEU A 1 131 ? 57.696 37.391 27.891 1.00 21.06 97 LEU A CA 1
ATOM 741 C C . LEU A 1 131 ? 58.566 36.641 26.839 1.00 17.96 97 LEU A C 1
ATOM 742 O O . LEU A 1 131 ? 58.594 35.416 26.816 1.00 19.93 97 LEU A O 1
ATOM 747 N N . PRO A 1 132 ? 59.280 37.383 25.971 1.00 18.63 98 PRO A N 1
ATOM 748 C CA . PRO A 1 132 ? 60.279 36.778 25.067 1.00 18.44 98 PRO A CA 1
ATOM 749 C C . PRO A 1 132 ? 61.632 36.599 25.761 1.00 20.14 98 PRO A C 1
ATOM 750 O O . PRO A 1 132 ? 61.910 37.305 26.725 1.00 30.63 98 PRO A O 1
ATOM 754 N N . TRP A 1 133 ? 62.467 35.686 25.275 1.00 24.09 99 TRP A N 1
ATOM 755 C CA . TRP A 1 133 ? 63.839 35.528 25.804 1.00 24.96 99 TRP A CA 1
ATOM 756 C C . TRP A 1 133 ? 64.817 36.506 25.160 1.00 24.59 99 TRP A C 1
ATOM 757 O O . TRP A 1 133 ? 64.694 36.835 23.977 1.00 28.36 99 TRP A O 1
ATOM 768 N N . LYS A 1 134 ? 65.795 36.960 25.933 1.00 26.17 100 LYS A N 1
ATOM 769 C CA . LYS A 1 134 ? 66.931 37.688 25.358 1.00 34.44 100 LYS A CA 1
ATOM 770 C C . LYS A 1 134 ? 67.719 36.779 24.417 1.00 36.92 100 LYS A C 1
ATOM 771 O O . LYS A 1 134 ? 67.999 35.629 24.755 1.00 39.09 100 LYS A O 1
ATOM 777 N N . ALA A 1 135 ? 68.075 37.291 23.241 1.00 37.72 101 ALA A N 1
ATOM 778 C CA . ALA A 1 135 ? 68.788 36.486 22.241 1.00 41.24 101 ALA A CA 1
ATOM 779 C C . ALA A 1 135 ? 69.920 35.653 22.834 1.00 41.33 101 ALA A C 1
ATOM 780 O O . ALA A 1 135 ? 70.023 34.457 22.568 1.00 42.42 101 ALA A O 1
ATOM 782 N N . GLU A 1 136 ? 70.768 36.295 23.631 1.00 35.24 102 GLU A N 1
ATOM 783 C CA . GLU A 1 136 ? 71.956 35.640 24.152 1.00 40.01 102 GLU A CA 1
ATOM 784 C C . GLU A 1 136 ? 71.599 34.575 25.191 1.00 40.87 102 GLU A C 1
ATOM 785 O O . GLU A 1 136 ? 72.289 33.557 25.312 1.00 34.28 102 GLU A O 1
ATOM 791 N N . ALA A 1 137 ? 70.522 34.819 25.937 1.00 38.87 103 ALA A N 1
ATOM 792 C CA . ALA A 1 137 ? 70.034 33.865 26.933 1.00 34.12 103 ALA A CA 1
ATOM 793 C C . ALA A 1 137 ? 69.488 32.612 26.268 1.00 22.15 103 ALA A C 1
ATOM 794 O O . ALA A 1 137 ? 69.667 31.502 26.764 1.00 17.20 103 ALA A O 1
ATOM 796 N N . TYR A 1 138 ? 68.809 32.804 25.143 1.00 22.69 104 TYR A N 1
ATOM 797 C CA . TYR A 1 138 ? 68.203 31.703 24.422 1.00 29.42 104 TYR A CA 1
ATOM 798 C C . TYR A 1 138 ? 69.284 30.808 23.795 1.00 32.93 104 TYR A C 1
ATOM 799 O O . TYR A 1 138 ? 69.116 29.583 23.711 1.00 29.68 104 TYR A O 1
ATOM 808 N N . GLU A 1 139 ? 70.391 31.416 23.371 1.00 32.21 105 GLU A N 1
ATOM 809 C CA . GLU A 1 139 ? 71.546 30.640 22.902 1.00 38.86 105 GLU A CA 1
ATOM 810 C C . GLU A 1 139 ? 72.088 29.746 24.009 1.00 34.11 105 GLU A C 1
ATOM 811 O O . GLU A 1 139 ? 72.246 28.545 23.819 1.00 34.48 105 GLU A O 1
ATOM 817 N N . LYS A 1 140 ? 72.376 30.336 25.164 1.00 34.84 106 LYS A N 1
ATOM 818 C CA . LYS A 1 140 ? 72.788 29.557 26.324 1.00 36.96 106 LYS A CA 1
ATOM 819 C C . LYS A 1 140 ? 71.774 28.450 26.647 1.00 40.40 106 LYS A C 1
ATOM 820 O O . LYS A 1 140 ? 72.155 27.297 26.834 1.00 41.66 106 LYS A O 1
ATOM 823 N N . LEU A 1 141 ? 70.489 28.797 26.690 1.00 38.34 107 LEU A N 1
ATOM 824 C CA . LEU A 1 141 ? 69.431 27.804 26.884 1.00 34.59 107 LEU A CA 1
ATOM 825 C C . LEU A 1 141 ? 69.656 26.577 25.999 1.00 35.76 107 LEU A C 1
ATOM 826 O O . LEU A 1 141 ? 69.664 25.443 26.478 1.00 33.04 107 LEU A O 1
ATOM 831 N N . LYS A 1 142 ? 69.851 26.814 24.705 1.00 41.64 108 LYS A N 1
ATOM 832 C CA . LYS A 1 142 ? 70.033 25.732 23.740 1.00 43.03 108 LYS A CA 1
ATOM 833 C C . LYS A 1 142 ? 71.389 25.036 23.871 1.00 45.05 108 LYS A C 1
ATOM 834 O O . LYS A 1 142 ? 71.549 23.887 23.460 1.00 41.11 108 LYS A O 1
ATOM 840 N N . ALA A 1 143 ? 72.360 25.731 24.448 1.00 46.72 109 ALA A N 1
ATOM 841 C CA . ALA A 1 143 ? 73.682 25.151 24.637 1.00 54.63 109 ALA A CA 1
ATOM 842 C C . ALA A 1 143 ? 73.634 23.833 25.413 1.00 64.21 109 ALA A C 1
ATOM 843 O O . ALA A 1 143 ? 74.451 22.948 25.172 1.00 71.54 109 ALA A O 1
ATOM 845 N N . TYR A 1 144 ? 72.686 23.697 26.339 1.00 62.72 110 TYR A N 1
ATOM 846 C CA . TYR A 1 144 ? 72.602 22.484 27.158 1.00 53.63 110 TYR A CA 1
ATOM 847 C C . TYR A 1 144 ? 72.503 21.241 26.289 1.00 54.32 110 TYR A C 1
ATOM 848 O O . TYR A 1 144 ? 72.921 20.160 26.685 1.00 57.04 110 TYR A O 1
ATOM 857 N N . GLY A 1 145 ? 71.931 21.397 25.103 1.00 58.99 111 GLY A N 1
ATOM 858 C CA . GLY A 1 145 ? 71.904 20.323 24.130 1.00 60.54 111 GLY A CA 1
ATOM 859 C C . GLY A 1 145 ? 70.880 19.231 24.378 1.00 60.61 111 GLY A C 1
ATOM 860 O O . GLY A 1 145 ? 70.697 18.359 23.523 1.00 62.78 111 GLY A O 1
ATOM 861 N N . ASP A 1 146 ? 70.205 19.264 25.527 1.00 50.51 112 ASP A N 1
ATOM 862 C CA . ASP A 1 146 ? 69.193 18.245 25.811 1.00 43.56 112 ASP A CA 1
ATOM 863 C C . ASP A 1 146 ? 67.820 18.523 25.196 1.00 38.63 112 ASP A C 1
ATOM 864 O O . ASP A 1 146 ? 66.888 17.748 25.393 1.00 46.81 112 ASP A O 1
ATOM 869 N N . GLY A 1 147 ? 67.706 19.616 24.443 1.00 38.49 113 GLY A N 1
ATOM 870 C CA . GLY A 1 147 ? 66.468 19.968 23.754 1.00 29.60 113 GLY A CA 1
ATOM 871 C C . GLY A 1 147 ? 65.293 20.363 24.649 1.00 31.05 113 GLY A C 1
ATOM 872 O O . GLY A 1 147 ? 64.139 20.076 24.322 1.00 22.32 113 GLY A O 1
ATOM 873 N N . ARG A 1 148 ? 65.582 21.025 25.772 1.00 35.51 114 ARG A N 1
ATOM 874 C CA . ARG A 1 148 ? 64.547 21.410 26.749 1.00 34.85 114 ARG A CA 1
ATOM 875 C C . ARG A 1 148 ? 63.614 22.545 26.275 1.00 32.96 114 ARG A C 1
ATOM 876 O O . ARG A 1 148 ? 62.486 22.672 26.771 1.00 30.36 114 ARG A O 1
ATOM 884 N N . GLU A 1 149 ? 64.091 23.346 25.315 1.00 28.96 115 GLU A N 1
ATOM 885 C CA . GLU A 1 149 ? 63.325 24.449 24.723 1.00 35.21 115 GLU A CA 1
ATOM 886 C C . GLU A 1 149 ? 62.015 23.951 24.140 1.00 33.17 115 GLU A C 1
ATOM 887 O O . GLU A 1 149 ? 61.093 24.727 23.887 1.00 32.31 115 GLU A O 1
ATOM 893 N N . GLU A 1 150 ? 61.944 22.650 23.905 1.00 31.64 116 GLU A N 1
ATOM 894 C CA . GLU A 1 150 ? 60.756 22.059 23.316 1.00 31.12 116 GLU A CA 1
ATOM 895 C C . GLU A 1 150 ? 59.617 22.020 24.345 1.00 31.99 116 GLU A C 1
ATOM 896 O O . GLU A 1 150 ? 58.444 22.155 23.988 1.00 29.81 116 GLU A O 1
ATOM 902 N N . LEU A 1 151 ? 59.968 21.868 25.623 1.00 35.96 117 LEU A N 1
ATOM 903 C CA . LEU A 1 151 ? 58.969 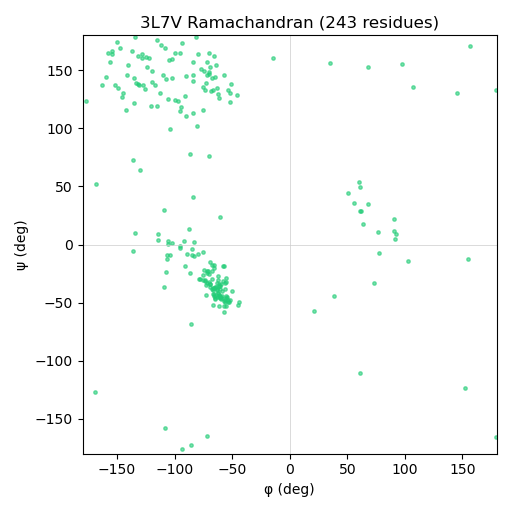21.673 26.679 1.00 38.44 117 LEU A CA 1
ATOM 904 C C . LEU A 1 151 ? 58.764 22.855 27.665 1.00 33.94 117 LEU A C 1
ATOM 905 O O . LEU A 1 151 ? 57.868 22.804 28.508 1.00 30.38 117 LEU A O 1
ATOM 918 N N . THR A 1 153 ? 59.374 26.438 26.404 1.00 27.49 119 THR A N 1
ATOM 919 C CA . THR A 1 153 ? 59.018 27.610 25.610 1.00 22.83 119 THR A CA 1
ATOM 920 C C . THR A 1 153 ? 57.959 27.166 24.612 1.00 29.23 119 THR A C 1
ATOM 921 O O . THR A 1 153 ? 57.820 25.970 24.341 1.00 31.60 119 THR A O 1
ATOM 925 N N . ASP A 1 154 ? 57.206 28.114 24.067 1.00 29.10 120 ASP A N 1
ATOM 926 C CA . ASP A 1 154 ? 56.279 27.787 22.995 1.00 27.51 120 ASP A CA 1
ATOM 927 C C . ASP A 1 154 ? 56.958 28.025 21.644 1.00 30.07 120 ASP A C 1
ATOM 928 O O . ASP A 1 154 ? 58.148 28.356 21.584 1.00 29.46 120 ASP A O 1
ATOM 933 N N . ILE A 1 155 ? 56.210 27.848 20.559 1.00 34.84 121 ILE A N 1
ATOM 934 C CA . ILE A 1 155 ? 56.785 27.968 19.216 1.00 36.42 121 ILE A CA 1
ATOM 935 C C . ILE A 1 155 ? 57.222 29.397 18.856 1.00 39.54 121 ILE A C 1
ATOM 936 O O . ILE A 1 155 ? 58.066 29.579 17.982 1.00 46.82 121 ILE A O 1
ATOM 941 N N . ARG A 1 156 ? 56.655 30.404 19.519 1.00 34.33 122 ARG A N 1
ATOM 942 C CA . ARG A 1 156 ? 57.051 31.795 19.270 1.00 35.12 122 ARG A CA 1
ATOM 943 C C . ARG A 1 156 ? 58.296 32.177 20.063 1.00 31.45 122 ARG A C 1
ATOM 944 O O . ARG A 1 156 ? 58.856 33.253 19.860 1.00 35.58 122 ARG A O 1
ATOM 952 N N . GLY A 1 157 ? 58.712 31.310 20.982 1.00 22.17 123 GLY A N 1
ATOM 953 C CA . GLY A 1 157 ? 59.905 31.556 21.774 1.00 22.96 123 GLY A CA 1
ATOM 954 C C . GLY A 1 157 ? 59.655 32.299 23.081 1.00 26.32 123 GLY A C 1
ATOM 955 O O . GLY A 1 157 ? 60.564 32.910 23.627 1.00 26.17 123 GLY A O 1
ATOM 956 N N . THR A 1 158 ? 58.427 32.249 23.586 1.00 21.59 124 THR A N 1
ATOM 957 C CA . THR A 1 158 ? 58.082 32.942 24.825 1.00 23.87 124 THR A CA 1
ATOM 958 C C . THR A 1 158 ? 57.966 31.937 25.972 1.00 26.04 124 THR A C 1
ATOM 959 O O . THR A 1 158 ? 57.785 30.739 25.723 1.00 25.36 124 THR A O 1
ATOM 963 N N . SER A 1 159 ? 58.087 32.418 27.214 1.00 23.19 125 SER A N 1
ATOM 964 C CA . SER A 1 159 ? 57.759 31.624 28.413 1.00 18.23 125 SER A CA 1
ATOM 965 C C . SER A 1 159 ? 56.976 32.460 29.424 1.00 22.39 125 SER A C 1
ATOM 966 O O . SER A 1 159 ? 56.911 33.695 29.297 1.00 15.28 125 SER A O 1
ATOM 969 N N . CYS A 1 160 ? 56.383 31.787 30.418 1.00 19.06 126 CYS A N 1
ATOM 970 C CA . CYS A 1 160 ? 55.778 32.461 31.570 1.00 16.50 126 CYS A CA 1
ATOM 971 C C . CYS A 1 160 ? 56.773 32.516 32.739 1.00 23.55 126 CYS A C 1
ATOM 972 O O . CYS A 1 160 ? 57.141 31.472 33.281 1.00 25.94 126 CYS A O 1
ATOM 975 N N . PHE A 1 161 ? 57.192 33.725 33.123 1.00 17.62 127 PHE A N 1
ATOM 976 C CA . PHE A 1 161 ? 58.140 33.922 34.233 1.00 21.49 127 PHE A CA 1
ATOM 977 C C . PHE A 1 161 ? 57.396 34.325 35.525 1.00 22.64 127 PHE A C 1
ATOM 978 O O . PHE A 1 161 ? 56.674 35.321 35.538 1.00 26.59 127 PHE A O 1
ATOM 986 N N . VAL A 1 162 ? 57.591 33.577 36.609 1.00 17.25 128 VAL A N 1
ATOM 987 C CA . VAL A 1 162 ? 56.797 33.750 37.839 1.00 13.51 128 VAL A CA 1
ATOM 988 C C . VAL A 1 162 ? 57.661 34.115 39.039 1.00 17.87 128 VAL A C 1
ATOM 989 O O . VAL A 1 162 ? 58.732 33.545 39.198 1.00 17.68 128 VAL A O 1
ATOM 993 N N . ILE A 1 163 ? 57.181 35.033 39.887 1.00 18.62 129 ILE A N 1
ATOM 994 C CA . ILE A 1 163 ? 57.838 35.396 41.159 1.00 14.76 129 ILE A CA 1
ATOM 995 C C . ILE A 1 163 ? 56.893 35.244 42.358 1.00 13.39 129 ILE A C 1
ATOM 996 O O . ILE A 1 163 ? 55.683 35.219 42.187 1.00 18.86 129 ILE A O 1
ATOM 1001 N N . LYS A 1 164 ? 57.462 35.176 43.567 1.00 15.48 130 LYS A N 1
ATOM 1002 C CA . LYS A 1 164 ? 56.713 35.163 44.841 1.00 15.55 130 LYS A CA 1
ATOM 1003 C C . LYS A 1 164 ? 55.579 34.139 44.898 1.00 21.56 130 LYS A C 1
ATOM 1004 O O . LYS A 1 164 ? 54.489 34.426 45.387 1.00 19.40 130 LYS A O 1
ATOM 1010 N N . PHE A 1 165 ? 55.864 32.935 44.427 1.00 22.00 131 PHE A N 1
ATOM 1011 C CA . PHE A 1 165 ? 54.862 31.895 44.265 1.00 16.94 131 PHE A CA 1
ATOM 1012 C C . PHE A 1 165 ? 54.665 31.013 45.489 1.00 17.52 131 PHE A C 1
ATOM 1013 O O . PHE A 1 165 ? 53.764 30.191 45.501 1.00 15.06 131 PHE A O 1
ATOM 1021 N N . GLY A 1 166 ? 55.516 31.166 46.500 1.00 23.05 132 GLY A N 1
ATOM 1022 C CA . GLY A 1 166 ? 55.471 30.328 47.690 1.00 14.85 132 GLY A CA 1
ATOM 1023 C C . GLY A 1 166 ? 56.881 30.080 48.226 1.00 24.67 132 GLY A C 1
ATOM 1024 O O . GLY A 1 166 ? 57.768 29.693 47.461 1.00 33.31 132 GLY A O 1
ATOM 1025 N N . VAL A 1 167 ? 57.096 30.286 49.528 1.00 20.51 133 VAL A N 1
ATOM 1026 C CA . VAL A 1 167 ? 58.445 30.250 50.113 1.00 21.78 133 VAL A CA 1
ATOM 1027 C C . VAL A 1 167 ? 59.254 28.954 49.886 1.00 26.96 133 VAL A C 1
ATOM 1028 O O . VAL A 1 167 ? 60.434 29.002 49.505 1.00 26.40 133 VAL A O 1
ATOM 1032 N N . ALA A 1 168 ? 58.625 27.808 50.127 1.00 24.74 134 ALA A N 1
ATOM 1033 C CA . ALA A 1 168 ? 59.306 26.518 50.029 1.00 21.71 134 ALA A CA 1
ATOM 1034 C C . ALA A 1 168 ? 60.019 26.357 48.691 1.00 20.95 134 ALA A C 1
ATOM 1035 O O . ALA A 1 168 ? 61.188 25.962 48.650 1.00 15.46 134 ALA A O 1
ATOM 1037 N N . GLY A 1 169 ? 59.310 26.667 47.602 1.00 20.89 135 GLY A N 1
ATOM 1038 C CA . GLY A 1 169 ? 59.865 26.568 46.262 1.00 18.90 135 GLY A CA 1
ATOM 1039 C C . GLY A 1 169 ? 60.775 27.747 45.916 1.00 21.60 135 GLY A C 1
ATOM 1040 O O . GLY A 1 169 ? 61.718 27.598 45.131 1.00 15.57 135 GLY A O 1
ATOM 1041 N N . GLU A 1 170 ? 60.495 28.915 46.498 1.00 14.22 136 GLU A N 1
ATOM 1042 C CA . GLU A 1 170 ? 61.381 30.077 46.340 1.00 18.07 136 GLU A CA 1
ATOM 1043 C C . GLU A 1 170 ? 62.783 29.785 46.879 1.00 21.12 136 GLU A C 1
ATOM 1044 O O . GLU A 1 170 ? 63.782 30.121 46.229 1.00 25.14 136 GLU A O 1
ATOM 1050 N N . GLN A 1 171 ? 62.861 29.161 48.059 1.00 15.47 137 GLN A N 1
ATOM 1051 C CA . GLN A 1 171 ? 64.165 28.784 48.621 1.00 18.85 137 GLN A CA 1
ATOM 1052 C C . GLN A 1 171 ? 64.970 27.881 47.669 1.00 20.69 137 GLN A C 1
ATOM 1053 O O . GLN A 1 171 ? 66.147 28.140 47.394 1.00 19.76 137 GLN A O 1
ATOM 1059 N N . ILE A 1 172 ? 64.333 26.842 47.142 1.00 19.12 138 ILE A N 1
ATOM 1060 C CA . ILE A 1 172 ? 65.036 25.917 46.253 1.00 19.37 138 ILE A CA 1
ATOM 1061 C C . ILE A 1 172 ? 65.502 26.569 44.948 1.00 22.60 138 ILE A C 1
ATOM 1062 O O . ILE A 1 172 ? 66.629 26.350 44.519 1.00 25.56 138 ILE A O 1
ATOM 1067 N N . ALA A 1 173 ? 64.638 27.370 44.322 1.00 23.67 139 ALA A N 1
ATOM 1068 C CA . ALA A 1 173 ? 64.986 28.075 43.079 1.00 21.01 139 ALA A CA 1
ATOM 1069 C C . ALA A 1 173 ? 66.164 29.044 43.259 1.00 23.34 139 ALA A C 1
ATOM 1070 O O . ALA A 1 173 ? 66.960 29.242 42.347 1.00 20.76 139 ALA A O 1
ATOM 1072 N N . LYS A 1 174 ? 66.262 29.648 44.439 1.00 21.43 140 LYS A N 1
ATOM 1073 C CA . LYS A 1 174 ? 67.326 30.604 44.725 1.00 23.40 140 LYS A CA 1
ATOM 1074 C C . LYS A 1 174 ? 68.690 29.916 44.892 1.00 27.99 140 LYS A C 1
ATOM 1075 O O . LYS A 1 174 ? 69.701 30.407 44.377 1.00 21.84 140 LYS A O 1
ATOM 1081 N N . GLU A 1 175 ? 68.715 28.795 45.622 1.00 26.00 141 GLU A N 1
ATOM 1082 C CA . GLU A 1 175 ? 69.937 27.993 45.759 1.00 25.05 141 GLU A CA 1
ATOM 1083 C C . GLU A 1 175 ? 70.436 27.465 44.422 1.00 16.79 141 GLU A C 1
ATOM 1084 O O . GLU A 1 175 ? 71.629 27.517 44.141 1.00 21.99 141 GLU A O 1
ATOM 1098 N N . TRP A 1 177 ? 69.903 28.633 41.370 1.00 19.80 143 TRP A N 1
ATOM 1099 C CA . TRP A 1 177 ? 70.446 29.755 40.602 1.00 20.37 143 TRP A CA 1
ATOM 1100 C C . TRP A 1 177 ? 71.807 30.269 41.114 1.00 25.70 143 TRP A C 1
ATOM 1101 O O . TRP A 1 177 ? 72.784 30.323 40.372 1.00 22.80 143 TRP A O 1
ATOM 1112 N N . GLU A 1 178 ? 71.859 30.657 42.383 1.00 27.11 144 GLU A N 1
ATOM 1113 C CA . GLU A 1 178 ? 73.038 31.331 42.917 1.00 24.95 144 GLU A CA 1
ATOM 1114 C C . GLU A 1 178 ? 74.227 30.389 43.124 1.00 29.74 144 GLU A C 1
ATOM 1115 O O . GLU A 1 178 ? 75.371 30.799 43.007 1.00 27.96 144 GLU A O 1
ATOM 1121 N N . LYS A 1 179 ? 73.965 29.122 43.416 1.00 33.07 145 LYS A N 1
ATOM 1122 C CA . LYS A 1 179 ? 75.064 28.217 43.730 1.00 32.28 145 LYS A CA 1
ATOM 1123 C C . LYS A 1 179 ? 75.407 27.194 42.655 1.00 34.31 145 LYS A C 1
ATOM 1124 O O . LYS A 1 179 ? 76.433 26.531 42.745 1.00 43.79 145 LYS A O 1
ATOM 1130 N N . GLU A 1 180 ? 74.585 27.076 41.623 1.00 25.63 146 GLU A N 1
ATOM 1131 C CA . GLU A 1 180 ? 74.882 26.109 40.571 1.00 28.68 146 GLU A CA 1
ATOM 1132 C C . GLU A 1 180 ? 74.654 26.704 39.191 1.00 29.98 146 GLU A C 1
ATOM 1133 O O . GLU A 1 180 ? 74.935 26.067 38.176 1.00 31.71 146 GLU A O 1
ATOM 1139 N N . GLY A 1 181 ? 74.131 27.921 39.150 1.00 21.33 147 GLY A N 1
ATOM 1140 C CA . GLY A 1 181 ? 73.784 28.529 37.877 1.00 21.45 147 GLY A CA 1
ATOM 1141 C C . GLY A 1 181 ? 72.712 27.762 37.114 1.00 24.41 147 GLY A C 1
ATOM 1142 O O . GLY A 1 181 ? 72.669 27.816 35.879 1.00 30.74 147 GLY A O 1
ATOM 1143 N N . ARG A 1 182 ? 71.838 27.059 37.836 1.00 17.15 148 ARG A N 1
ATOM 1144 C CA . ARG A 1 182 ? 70.793 26.254 37.195 1.00 18.86 148 ARG A CA 1
ATOM 1145 C C . ARG A 1 182 ? 69.373 26.830 37.354 1.00 26.18 148 ARG A C 1
ATOM 1146 O O . ARG A 1 182 ? 69.086 27.528 38.326 1.00 25.83 148 ARG A O 1
ATOM 1162 N N . VAL A 1 184 ? 64.911 26.209 37.361 1.00 27.13 150 VAL A N 1
ATOM 1163 C CA . VAL A 1 184 ? 63.877 25.244 37.788 1.00 21.50 150 VAL A CA 1
ATOM 1164 C C . VAL A 1 184 ? 62.526 25.496 37.086 1.00 18.11 150 VAL A C 1
ATOM 1165 O O . VAL A 1 184 ? 62.115 26.642 36.929 1.00 19.11 150 VAL A O 1
ATOM 1169 N N . TYR A 1 185 ? 61.861 24.426 36.646 1.00 19.08 151 TYR A N 1
ATOM 1170 C CA . TYR A 1 185 ? 60.627 24.524 35.849 1.00 20.71 151 TYR A CA 1
ATOM 1171 C C . TYR A 1 185 ? 59.476 23.794 36.536 1.00 23.51 151 TYR A C 1
ATOM 1172 O O . TYR A 1 185 ? 59.708 22.929 37.386 1.00 30.51 151 TYR A O 1
ATOM 1181 N N . ALA A 1 186 ? 58.237 24.122 36.163 1.00 16.24 152 ALA A N 1
ATOM 1182 C CA . ALA A 1 186 ? 57.082 23.614 36.901 1.00 20.34 152 ALA A CA 1
ATOM 1183 C C . ALA A 1 186 ? 55.762 23.580 36.146 1.00 24.65 152 ALA A C 1
ATOM 1184 O O . ALA A 1 186 ? 55.588 24.225 35.111 1.00 22.61 152 ALA A O 1
ATOM 1186 N N . SER A 1 187 ? 54.834 22.831 36.736 1.00 27.66 153 SER A N 1
ATOM 1187 C CA . SER A 1 187 ? 53.463 22.663 36.275 1.00 27.54 153 SER A CA 1
ATOM 1188 C C . SER A 1 187 ? 52.666 22.264 37.526 1.00 26.16 153 SER A C 1
ATOM 1189 O O . SER A 1 187 ? 53.243 21.751 38.494 1.00 26.22 153 SER A O 1
ATOM 1192 N N . SER A 1 188 ? 51.357 22.488 37.535 1.00 25.98 154 SER A N 1
ATOM 1193 C CA . SER A 1 188 ? 50.589 22.197 38.750 1.00 28.61 154 SER A CA 1
ATOM 1194 C C . SER A 1 188 ? 50.391 20.703 38.958 1.00 22.45 154 SER A C 1
ATOM 1195 O O . SER A 1 188 ? 50.311 19.941 37.998 1.00 27.28 154 SER A O 1
ATOM 1198 N N . ALA A 1 189 ? 50.309 20.300 40.223 1.00 24.11 155 ALA A N 1
ATOM 1199 C CA . ALA A 1 189 ? 50.174 18.890 40.612 1.00 26.92 155 ALA A CA 1
ATOM 1200 C C . ALA A 1 189 ? 48.708 18.442 40.629 1.00 33.18 155 ALA A C 1
ATOM 1201 O O . ALA A 1 189 ? 48.101 18.306 41.695 1.00 30.13 155 ALA A O 1
ATOM 1203 N N . ASN A 1 190 ? 48.175 18.185 39.438 1.00 40.24 156 ASN A N 1
ATOM 1204 C CA . ASN A 1 190 ? 46.736 18.067 39.194 1.00 47.68 156 ASN A CA 1
ATOM 1205 C C . ASN A 1 190 ? 45.970 19.340 39.508 1.00 49.73 156 ASN A C 1
ATOM 1206 O O . ASN A 1 190 ? 46.125 20.333 38.800 1.00 49.58 156 ASN A O 1
ATOM 1211 N N . ASN A 1 196 ? 43.269 19.617 42.887 1.00 39.01 162 ASN A N 1
ATOM 1212 C CA . ASN A 1 196 ? 43.637 19.052 44.185 1.00 39.59 162 ASN A CA 1
ATOM 1213 C C . ASN A 1 196 ? 42.937 19.724 45.369 1.00 38.52 162 ASN A C 1
ATOM 1214 O O . ASN A 1 196 ? 42.964 19.202 46.486 1.00 38.91 162 ASN A O 1
ATOM 1219 N N . ARG A 1 197 ? 42.313 20.873 45.112 1.00 40.59 163 ARG A N 1
ATOM 1220 C CA . ARG A 1 197 ? 41.563 21.618 46.133 1.00 40.25 163 ARG A CA 1
ATOM 1221 C C . ARG A 1 197 ? 42.444 22.119 47.283 1.00 36.32 163 ARG A C 1
ATOM 1222 O O . ARG A 1 197 ? 41.950 22.468 48.350 1.00 38.85 163 ARG A O 1
ATOM 1224 N N . GLY A 1 198 ? 43.751 22.151 47.058 1.00 34.41 164 GLY A N 1
ATOM 1225 C CA . GLY A 1 198 ? 44.680 22.673 48.045 1.00 31.81 164 GLY A CA 1
ATOM 1226 C C . GLY A 1 198 ? 45.243 21.664 49.027 1.00 28.54 164 GLY A C 1
ATOM 1227 O O . GLY A 1 198 ? 45.874 22.058 50.003 1.00 27.83 164 GLY A O 1
ATOM 1228 N N . LYS A 1 199 ? 45.039 20.372 48.764 1.00 29.85 165 LYS A N 1
ATOM 1229 C CA . LYS A 1 199 ? 45.425 19.319 49.707 1.00 24.88 165 LYS A CA 1
ATOM 1230 C C . LYS A 1 199 ? 46.287 18.260 49.045 1.00 23.18 165 LYS A C 1
ATOM 1231 O O . LYS A 1 199 ? 46.003 17.839 47.920 1.00 22.86 165 LYS A O 1
ATOM 1233 N N . VAL A 1 200 ? 47.339 17.830 49.745 1.00 21.14 166 VAL A N 1
ATOM 1234 C CA . VAL A 1 200 ? 48.312 16.88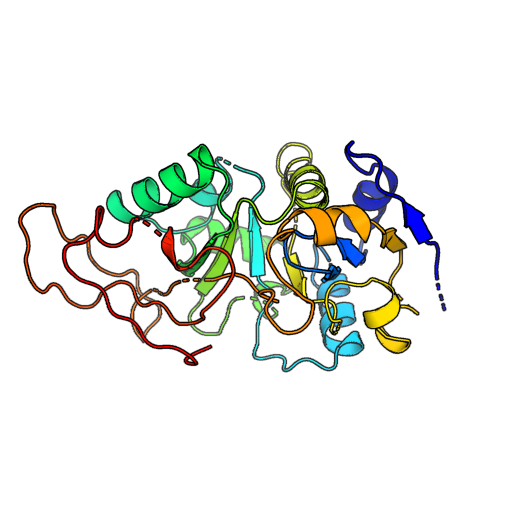0 49.190 1.00 21.98 166 VAL A CA 1
ATOM 1235 C C . VAL A 1 200 ? 47.731 15.498 48.816 1.00 26.97 166 VAL A C 1
ATOM 1236 O O . VAL A 1 200 ? 48.233 14.835 47.914 1.00 31.67 166 VAL A O 1
ATOM 1240 N N . GLU A 1 201 ? 46.656 15.085 49.477 1.00 31.09 167 GLU A N 1
ATOM 1241 C CA . GLU A 1 201 ? 45.964 13.852 49.095 1.00 38.62 167 GLU A CA 1
ATOM 1242 C C . GLU A 1 201 ? 45.126 14.035 47.825 1.00 38.44 167 GLU A C 1
ATOM 1243 O O . GLU A 1 201 ? 44.581 13.077 47.291 1.00 40.38 167 GLU A O 1
ATOM 1245 N N . GLY A 1 202 ? 45.036 15.265 47.336 1.00 31.84 168 GLY A N 1
ATOM 1246 C CA . GLY A 1 202 ? 44.351 15.533 46.084 1.00 25.43 168 GLY A CA 1
ATOM 1247 C C . GLY A 1 202 ? 45.176 15.359 44.817 1.00 28.89 168 GLY A C 1
ATOM 1248 O O . GLY A 1 202 ? 44.628 15.403 43.718 1.00 29.42 168 GLY A O 1
ATOM 1249 N N . ILE A 1 203 ? 46.487 15.152 44.956 1.00 29.04 169 ILE A N 1
ATOM 1250 C CA . ILE A 1 203 ? 47.365 15.054 43.790 1.00 20.95 169 ILE A CA 1
ATOM 1251 C C . ILE A 1 203 ? 47.112 13.801 42.942 1.00 25.72 169 ILE A C 1
ATOM 1252 O O . ILE A 1 203 ? 47.322 13.812 41.720 1.00 27.00 169 ILE A O 1
ATOM 1257 N N . GLY A 1 204 ? 46.652 12.732 43.584 1.00 26.93 170 GLY A N 1
ATOM 1258 C CA . GLY A 1 204 ? 46.254 11.529 42.868 1.00 29.91 170 GLY A CA 1
ATOM 1259 C C . GLY A 1 204 ? 47.307 10.435 42.801 1.00 32.20 170 GLY A C 1
ATOM 1260 O O . GLY A 1 204 ? 48.508 10.700 42.875 1.00 31.20 170 GLY A O 1
ATOM 1261 N N . GLU A 1 205 ? 46.848 9.200 42.625 1.00 34.09 171 GLU A N 1
ATOM 1262 C CA . GLU A 1 205 ? 47.716 8.023 42.679 1.00 32.30 171 GLU A CA 1
ATOM 1263 C C . GLU A 1 205 ? 48.811 7.985 41.601 1.00 28.61 171 GLU A C 1
ATOM 1264 O O . GLU A 1 205 ? 49.965 7.684 41.902 1.00 37.83 171 GLU A O 1
ATOM 1266 N N . ARG A 1 206 ? 48.455 8.283 40.355 1.00 22.68 172 ARG A N 1
ATOM 1267 C CA . ARG A 1 206 ? 49.425 8.273 39.257 1.00 23.42 172 ARG A CA 1
ATOM 1268 C C . ARG A 1 206 ? 50.608 9.206 39.519 1.00 31.67 172 ARG A C 1
ATOM 1269 O O . ARG A 1 206 ? 51.757 8.767 39.534 1.00 39.49 172 ARG A O 1
ATOM 1277 N N . ILE A 1 207 ? 50.330 10.491 39.730 1.00 27.81 173 ILE A N 1
ATOM 1278 C CA . ILE A 1 207 ? 51.393 11.448 40.012 1.00 26.25 173 ILE A CA 1
ATOM 1279 C C . ILE A 1 207 ? 52.251 11.040 41.218 1.00 28.81 173 ILE A C 1
ATOM 1280 O O . ILE A 1 207 ? 53.477 11.097 41.149 1.00 26.81 173 ILE A O 1
ATOM 1285 N N . GLU A 1 208 ? 51.610 10.599 42.301 1.00 26.18 174 GLU A N 1
ATOM 1286 C CA . GLU A 1 208 ? 52.317 10.288 43.546 1.00 28.29 174 GLU A CA 1
ATOM 1287 C C . GLU A 1 208 ? 53.328 9.140 43.448 1.00 36.04 174 GLU A C 1
ATOM 1288 O O . GLU A 1 208 ? 54.361 9.158 44.134 1.00 39.66 174 GLU A O 1
ATOM 1294 N N . SER A 1 209 ? 53.042 8.144 42.610 1.00 28.07 175 SER A N 1
ATOM 1295 C CA . SER A 1 209 ? 53.963 7.013 42.457 1.00 28.09 175 SER A CA 1
ATOM 1296 C C . SER A 1 209 ? 55.090 7.296 41.464 1.00 26.08 175 SER A C 1
ATOM 1297 O O . SER A 1 209 ? 56.161 6.682 41.536 1.00 29.17 175 SER A O 1
ATOM 1308 N N . VAL A 1 211 ? 56.790 10.101 41.114 1.00 27.24 177 VAL A N 1
ATOM 1309 C CA . VAL A 1 211 ? 57.635 11.204 41.579 1.00 28.58 177 VAL A CA 1
ATOM 1310 C C . VAL A 1 211 ? 58.626 10.677 42.625 1.00 28.14 177 VAL A C 1
ATOM 1311 O O . VAL A 1 211 ? 58.363 9.636 43.234 1.00 23.97 177 VAL A O 1
ATOM 1315 N N . ASP A 1 212 ? 59.762 11.367 42.801 1.00 20.17 178 ASP A N 1
ATOM 1316 C CA . ASP A 1 212 ? 60.827 10.911 43.709 1.00 21.15 178 ASP A CA 1
ATOM 1317 C C . ASP A 1 212 ? 60.662 11.351 45.180 1.00 28.77 178 ASP A C 1
ATOM 1318 O O . ASP A 1 212 ? 61.199 10.708 46.075 1.00 32.75 178 ASP A O 1
ATOM 1323 N N . LEU A 1 213 ? 59.932 12.441 45.421 1.00 25.68 179 LEU A N 1
ATOM 1324 C CA . LEU A 1 213 ? 59.684 12.951 46.778 1.00 22.54 179 LEU A CA 1
ATOM 1325 C C . LEU A 1 213 ? 58.447 13.864 46.810 1.00 26.04 179 LEU A C 1
ATOM 1326 O O . LEU A 1 213 ? 58.194 14.606 45.862 1.00 26.67 179 LEU A O 1
ATOM 1331 N N . VAL A 1 214 ? 57.689 13.804 47.902 1.00 23.34 180 VAL A N 1
ATOM 1332 C CA . VAL A 1 214 ? 56.560 14.706 48.122 1.00 21.93 180 VAL A CA 1
ATOM 1333 C C . VAL A 1 214 ? 56.755 15.527 49.398 1.00 26.29 180 VAL A C 1
ATOM 1334 O O . VAL A 1 214 ? 56.856 14.968 50.494 1.00 26.02 180 VAL A O 1
ATOM 1338 N N . ILE A 1 215 ? 56.797 16.851 49.256 1.00 19.34 181 ILE A N 1
ATOM 1339 C CA . ILE A 1 215 ? 56.901 17.729 50.409 1.00 18.38 181 ILE A CA 1
ATOM 1340 C C . ILE A 1 215 ? 55.503 18.223 50.794 1.00 22.81 181 ILE A C 1
ATOM 1341 O O . ILE A 1 215 ? 54.806 18.803 49.957 1.00 25.44 181 ILE A O 1
ATOM 1346 N N . GLU A 1 216 ? 55.104 17.980 52.049 1.00 26.26 182 GLU A N 1
ATOM 1347 C CA . GLU A 1 216 ? 53.761 18.315 52.562 1.00 26.90 182 GLU A CA 1
ATOM 1348 C C . GLU A 1 216 ? 53.726 19.585 53.430 1.00 23.51 182 GLU A C 1
ATOM 1349 O O . GLU A 1 216 ? 54.660 19.832 54.193 1.00 21.38 182 GLU A O 1
ATOM 1355 N N . ALA A 1 217 ? 52.642 20.363 53.312 1.00 18.59 183 ALA A N 1
ATOM 1356 C CA . ALA A 1 217 ? 52.390 21.560 54.137 1.00 18.36 183 ALA A CA 1
ATOM 1357 C C . ALA A 1 217 ? 50.953 22.094 53.980 1.00 22.47 183 ALA A C 1
ATOM 1358 O O . ALA A 1 217 ? 50.758 23.279 53.712 1.00 20.01 183 ALA A O 1
ATOM 1360 N N . ASP A 1 218 ? 49.959 21.217 54.149 1.00 21.31 184 ASP A N 1
ATOM 1361 C CA . ASP A 1 218 ? 48.541 21.573 54.018 1.00 21.64 184 ASP A CA 1
ATOM 1362 C C . ASP A 1 218 ? 48.140 22.825 54.819 1.00 27.08 184 ASP A C 1
ATOM 1363 O O . ASP A 1 218 ? 47.344 23.638 54.347 1.00 25.89 184 ASP A O 1
ATOM 1368 N N . ASP A 1 219 ? 48.673 22.953 56.035 1.00 19.59 185 ASP A N 1
ATOM 1369 C CA . ASP A 1 219 ? 48.409 24.108 56.899 1.00 26.59 185 ASP A CA 1
ATOM 1370 C C . ASP A 1 219 ? 48.921 25.446 56.320 1.00 32.84 185 ASP A C 1
ATOM 1371 O O . ASP A 1 219 ? 48.260 26.477 56.455 1.00 31.50 185 ASP A O 1
ATOM 1373 N N . TYR A 1 220 ? 50.097 25.426 55.693 1.00 27.01 186 TYR A N 1
ATOM 1374 C CA . TYR A 1 220 ? 50.605 26.586 54.957 1.00 26.26 186 TYR A CA 1
ATOM 1375 C C . TYR A 1 220 ? 49.630 27.092 53.866 1.00 29.41 186 TYR A C 1
ATOM 1376 O O . TYR A 1 220 ? 49.380 28.301 53.738 1.00 24.14 186 TYR A O 1
ATOM 1385 N N . VAL A 1 221 ? 49.094 26.162 53.078 1.00 26.95 187 VAL A N 1
ATOM 1386 C CA . VAL A 1 221 ? 48.191 26.499 51.971 1.00 22.06 187 VAL A CA 1
ATOM 1387 C C . VAL A 1 221 ? 46.872 27.073 52.501 1.00 23.53 187 VAL A C 1
ATOM 1388 O O . VAL A 1 221 ? 46.305 28.005 51.932 1.00 25.82 187 VAL A O 1
ATOM 1392 N N . ALA A 1 222 ? 46.397 26.527 53.611 1.00 20.55 188 ALA A N 1
ATOM 1393 C CA . ALA A 1 222 ? 45.156 27.003 54.211 1.00 19.30 188 ALA A CA 1
ATOM 1394 C C . ALA A 1 222 ? 45.276 28.408 54.811 1.00 20.83 188 ALA A C 1
ATOM 1395 O O . ALA A 1 222 ? 44.342 29.205 54.714 1.00 21.68 188 ALA A O 1
ATOM 1397 N N . SER A 1 223 ? 46.429 28.718 55.403 1.00 23.78 189 SER A N 1
ATOM 1398 C CA . SER A 1 223 ? 46.643 30.022 56.048 1.00 27.33 189 SER A CA 1
ATOM 1399 C C . SER A 1 223 ? 46.726 31.201 55.082 1.00 28.96 189 SER A C 1
ATOM 1400 O O . SER A 1 223 ? 46.651 32.353 55.503 1.00 32.16 189 SER A O 1
ATOM 1403 N N . ILE A 1 224 ? 46.900 30.916 53.794 1.00 28.04 190 ILE A N 1
ATOM 1404 C CA . ILE A 1 224 ? 46.995 31.964 52.793 1.00 16.97 190 ILE A CA 1
ATOM 1405 C C . ILE A 1 224 ? 45.631 32.647 52.539 1.00 22.91 190 ILE A C 1
ATOM 1406 O O . ILE A 1 224 ? 45.577 33.845 52.250 1.00 22.37 190 ILE A O 1
ATOM 1411 N N . GLN A 1 225 ? 44.530 31.903 52.648 1.00 22.56 191 GLN A N 1
ATOM 1412 C CA . GLN A 1 225 ? 43.208 32.498 52.402 1.00 22.11 191 GLN A CA 1
ATOM 1413 C C . GLN A 1 225 ? 42.204 32.197 53.528 1.00 26.56 191 GLN A C 1
ATOM 1414 O O . GLN A 1 225 ? 41.189 31.531 53.310 1.00 22.30 191 GLN A O 1
ATOM 1420 N N . PRO A 1 226 ? 42.4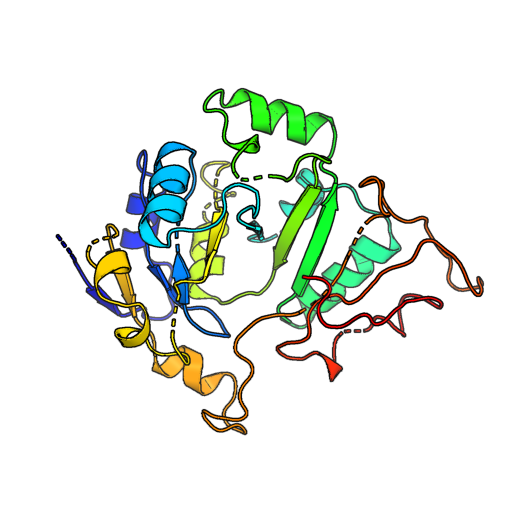80 32.703 54.739 1.00 29.60 192 PRO A N 1
ATOM 1421 C CA . PRO A 1 226 ? 41.677 32.350 55.920 1.00 32.24 192 PRO A CA 1
ATOM 1422 C C . PRO A 1 226 ? 40.238 32.860 55.836 1.00 36.94 192 PRO A C 1
ATOM 1423 O O . PRO A 1 226 ? 39.360 32.398 56.564 1.00 41.74 192 PRO A O 1
ATOM 1427 N N . ASP A 1 227 ? 40.002 33.820 54.956 1.00 43.03 193 ASP A N 1
ATOM 1428 C CA . ASP A 1 227 ? 38.682 34.420 54.822 1.00 46.39 193 ASP A CA 1
ATOM 1429 C C . ASP A 1 227 ? 37.824 33.709 53.772 1.00 42.92 193 ASP A C 1
ATOM 1430 O O . ASP A 1 227 ? 36.702 34.132 53.500 1.00 45.47 193 ASP A O 1
ATOM 1435 N N . LYS A 1 228 ? 38.348 32.641 53.176 1.00 31.66 194 LYS A N 1
ATOM 1436 C CA . LYS A 1 228 ? 37.611 31.932 52.135 1.00 36.42 194 LYS A CA 1
ATOM 1437 C C . LYS A 1 228 ? 37.183 30.548 52.591 1.00 39.32 194 LYS A C 1
ATOM 1438 O O . LYS A 1 228 ? 37.575 30.096 53.663 1.00 35.71 194 LYS A O 1
ATOM 1444 N N . THR A 1 229 ? 36.362 29.893 51.774 1.00 39.52 195 THR A N 1
ATOM 1445 C CA . THR A 1 229 ? 36.007 28.493 51.982 1.00 36.39 195 THR A CA 1
ATOM 1446 C C . THR A 1 229 ? 36.558 27.692 50.820 1.00 32.76 195 THR A C 1
ATOM 1447 O O . THR A 1 229 ? 37.102 28.261 49.874 1.00 30.93 195 THR A O 1
ATOM 1451 N N . ILE A 1 230 ? 36.402 26.375 50.873 1.00 32.07 196 ILE A N 1
ATOM 1452 C CA . ILE A 1 230 ? 36.919 25.524 49.808 1.00 30.94 196 ILE A CA 1
ATOM 1453 C C . ILE A 1 230 ? 36.262 25.832 48.455 1.00 29.26 196 ILE A C 1
ATOM 1454 O O . ILE A 1 230 ? 36.893 25.689 47.403 1.00 28.15 196 ILE A O 1
ATOM 1459 N N . GLU A 1 231 ? 35.008 26.278 48.488 1.00 22.78 197 GLU A N 1
ATOM 1460 C CA . GLU A 1 231 ? 34.308 26.687 47.267 1.00 26.68 197 GLU A CA 1
ATOM 1461 C C . GLU A 1 231 ? 34.713 28.081 46.756 1.00 31.77 197 GLU A C 1
ATOM 1462 O O . GLU A 1 231 ? 34.666 28.335 45.555 1.00 32.00 197 GLU A O 1
ATOM 1468 N N . THR A 1 232 ? 35.112 28.976 47.658 1.00 26.27 198 THR A N 1
ATOM 1469 C CA . THR A 1 232 ? 35.374 30.360 47.280 1.00 31.43 198 THR A CA 1
ATOM 1470 C C . THR A 1 232 ? 36.852 30.765 47.165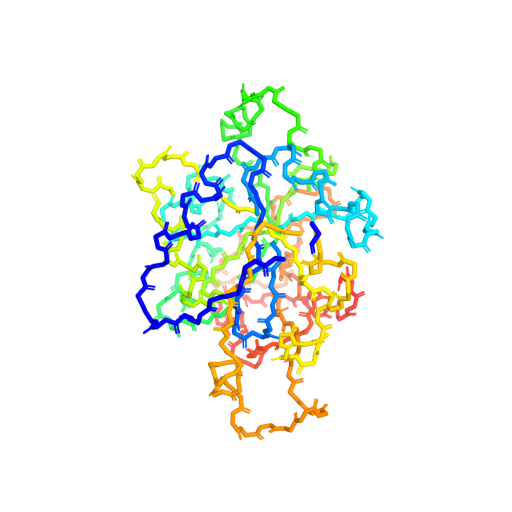 1.00 34.04 198 THR A C 1
ATOM 1471 O O . THR A 1 232 ? 37.147 31.859 46.688 1.00 34.41 198 THR A O 1
ATOM 1475 N N . ARG A 1 233 ? 37.769 29.893 47.587 1.00 24.67 199 ARG A N 1
ATOM 1476 C CA . ARG A 1 233 ? 39.200 30.175 47.482 1.00 19.54 199 ARG A CA 1
ATOM 1477 C C . ARG A 1 233 ? 39.668 30.106 46.028 1.00 32.30 199 ARG A C 1
ATOM 1478 O O . ARG A 1 233 ? 39.167 29.295 45.251 1.00 35.43 199 ARG A O 1
ATOM 1486 N N . TYR A 1 234 ? 40.640 30.949 45.671 1.00 30.33 200 TYR A N 1
ATOM 1487 C CA . TYR A 1 234 ? 41.353 30.834 44.395 1.00 23.26 200 TYR A CA 1
ATOM 1488 C C . TYR A 1 234 ? 42.235 29.570 44.317 1.00 18.98 200 TYR A C 1
ATOM 1489 O O . TYR A 1 234 ? 42.865 29.175 45.299 1.00 14.88 200 TYR A O 1
ATOM 1498 N N . GLU A 1 235 ? 42.304 28.956 43.141 1.00 20.86 201 GLU A N 1
ATOM 1499 C CA . GLU A 1 235 ? 43.088 27.734 42.969 1.00 23.76 201 GLU A CA 1
ATOM 1500 C C . GLU A 1 235 ? 44.292 27.918 42.021 1.00 29.69 201 GLU A C 1
ATOM 1501 O O . GLU A 1 235 ? 45.026 26.961 41.719 1.00 27.17 201 GLU A O 1
ATOM 1507 N N . GLN A 1 236 ? 44.502 29.146 41.560 1.00 22.11 202 GLN A N 1
ATOM 1508 C CA . GLN A 1 236 ? 45.585 29.430 40.628 1.00 22.82 202 GLN A CA 1
ATOM 1509 C C . GLN A 1 236 ? 46.015 30.893 40.745 1.00 19.91 202 GLN A C 1
ATOM 1510 O O . GLN A 1 236 ? 45.315 31.703 41.355 1.00 12.95 202 GLN A O 1
ATOM 1516 N N . GLY A 1 237 ? 47.160 31.229 40.159 1.00 22.31 203 GLY A N 1
ATOM 1517 C CA . GLY A 1 237 ? 47.610 32.610 40.122 1.00 25.77 203 GLY A CA 1
ATOM 1518 C C . GLY A 1 237 ? 47.229 33.347 38.843 1.00 24.98 203 GLY A C 1
ATOM 1519 O O . GLY A 1 237 ? 46.843 32.721 37.844 1.00 15.39 203 GLY A O 1
ATOM 1520 N N . VAL A 1 238 ? 47.339 34.67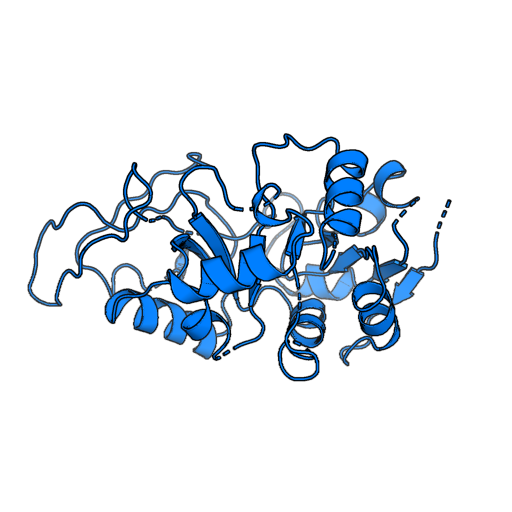8 38.888 1.00 18.00 204 VAL A N 1
ATOM 1521 C CA . VAL A 1 238 ? 47.035 35.550 37.756 1.00 13.24 204 VAL A CA 1
ATOM 1522 C C . VAL A 1 238 ? 48.099 35.429 36.665 1.00 16.03 204 VAL A C 1
ATOM 1523 O O . VAL A 1 238 ? 49.280 35.302 36.973 1.00 16.62 204 VAL A O 1
ATOM 1535 N N . VAL A 1 240 ? 49.479 37.514 33.084 1.00 15.41 206 VAL A N 1
ATOM 1536 C CA . VAL A 1 240 ? 49.386 38.723 32.232 1.00 16.64 206 VAL A CA 1
ATOM 1537 C C . VAL A 1 240 ? 50.259 38.601 30.981 1.00 15.85 206 VAL A C 1
ATOM 1538 O O . VAL A 1 240 ? 51.464 38.382 31.089 1.00 16.04 206 VAL A O 1
ATOM 1542 N N . SER A 1 241 ? 49.664 38.735 29.796 1.00 15.55 207 SER A N 1
ATOM 1543 C CA . SER A 1 241 ? 50.447 38.709 28.559 1.00 13.60 207 SER A CA 1
ATOM 1544 C C . SER A 1 241 ? 51.107 40.064 28.261 1.00 20.40 207 SER A C 1
ATOM 1545 O O . SER A 1 241 ? 50.430 41.093 28.205 1.00 19.39 207 SER A O 1
ATOM 1556 N N . VAL A 1 243 ? 53.153 40.584 25.463 1.00 16.91 209 VAL A N 1
ATOM 1557 C CA . VAL A 1 243 ? 53.698 40.277 24.151 1.00 14.93 209 VAL A CA 1
ATOM 1558 C C . VAL A 1 243 ? 52.555 40.471 23.158 1.00 19.10 209 VAL A C 1
ATOM 1559 O O . VAL A 1 243 ? 51.401 40.344 23.540 1.00 14.55 209 VAL A O 1
ATOM 1563 N N . ASP A 1 244 ? 52.836 40.793 21.893 1.00 20.26 210 ASP A N 1
ATOM 1564 C CA . ASP A 1 244 ? 51.744 40.807 20.912 1.00 21.50 210 ASP A CA 1
ATOM 1565 C C . ASP A 1 244 ? 51.506 39.405 20.324 1.00 29.13 210 ASP A C 1
ATOM 1566 O O . ASP A 1 244 ? 52.098 38.424 20.779 1.00 27.53 210 ASP A O 1
ATOM 1571 N N . LYS A 1 245 ? 50.647 39.310 19.313 1.00 33.30 211 LYS A N 1
ATOM 1572 C CA . LYS A 1 245 ? 50.215 38.002 18.825 1.00 39.39 211 LYS A CA 1
ATOM 1573 C C . LYS A 1 245 ? 51.328 37.204 18.144 1.00 38.14 211 LYS A C 1
ATOM 1574 O O . LYS A 1 245 ? 51.218 35.986 17.991 1.00 39.44 211 LYS A O 1
ATOM 1577 N N . ASP A 1 246 ? 52.403 37.884 17.753 1.00 34.39 212 ASP A N 1
ATOM 1578 C CA . ASP A 1 246 ? 53.548 37.211 17.141 1.00 39.44 212 ASP A CA 1
ATOM 1579 C C . ASP A 1 246 ? 54.650 36.869 18.144 1.00 37.08 212 ASP A C 1
ATOM 1580 O O . ASP A 1 246 ? 55.669 36.293 17.774 1.00 36.94 212 ASP A O 1
ATOM 1585 N N . GLY A 1 247 ? 54.457 37.230 19.409 1.00 34.30 213 GLY A N 1
ATOM 1586 C CA . GLY A 1 247 ? 55.468 36.960 20.419 1.00 29.72 213 GLY A CA 1
ATOM 1587 C C . GLY A 1 247 ? 56.471 38.088 20.630 1.00 27.03 213 GLY A C 1
ATOM 1588 O O . GLY A 1 247 ? 57.433 37.940 21.398 1.00 29.14 213 GLY A O 1
ATOM 1589 N N . LYS A 1 248 ? 56.258 39.215 19.951 1.00 17.66 214 LYS A N 1
ATOM 1590 C CA . LYS A 1 248 ? 57.116 40.386 20.128 1.00 24.39 214 LYS A CA 1
ATOM 1591 C C . LYS A 1 248 ? 56.691 41.235 21.344 1.00 26.58 214 LYS A C 1
ATOM 1592 O O . LYS A 1 248 ? 55.501 41.389 21.601 1.00 31.37 214 LYS A O 1
ATOM 1594 N N . LEU A 1 249 ? 57.667 41.763 22.088 1.00 22.68 215 LEU A N 1
ATOM 1595 C CA . LEU A 1 249 ? 57.408 42.646 23.240 1.00 29.73 215 LEU A CA 1
ATOM 1596 C C . LEU A 1 249 ? 56.462 43.818 22.898 1.00 25.91 215 LEU A C 1
ATOM 1597 O O . LEU A 1 249 ? 56.575 44.402 21.826 1.00 26.41 215 LEU A O 1
ATOM 1602 N N . ILE A 1 250 ? 55.516 44.130 23.787 1.00 23.21 216 ILE A N 1
ATOM 1603 C CA . ILE A 1 250 ? 54.683 45.341 23.651 1.00 23.11 216 ILE A CA 1
ATOM 1604 C C . ILE A 1 250 ? 55.546 46.600 23.760 1.00 26.40 216 ILE A C 1
ATOM 1605 O O . ILE A 1 250 ? 56.615 46.569 24.384 1.00 28.13 216 ILE A O 1
ATOM 1610 N N . PRO A 1 251 ? 55.091 47.715 23.154 1.00 25.99 217 PRO A N 1
ATOM 1611 C CA . PRO A 1 251 ? 55.807 49.002 23.188 1.00 24.48 217 PRO A CA 1
ATOM 1612 C C . PRO A 1 251 ? 55.774 49.692 24.547 1.00 24.93 217 PRO A C 1
ATOM 1613 O O . PRO A 1 251 ? 54.876 49.420 25.353 1.00 22.48 217 PRO A O 1
ATOM 1617 N N . GLN A 1 252 ? 56.748 50.571 24.783 1.00 26.76 218 GLN A N 1
ATOM 1618 C CA . GLN A 1 252 ? 56.720 51.510 25.904 1.00 31.83 218 GLN A CA 1
ATOM 1619 C C . GLN A 1 252 ? 55.627 52.535 25.688 1.00 30.32 218 GLN A C 1
ATOM 1620 O O . GLN A 1 252 ? 55.542 53.126 24.619 1.00 30.23 218 GLN A O 1
ATOM 1626 N N . GLN A 1 253 ? 54.814 52.768 26.714 1.00 29.71 219 GLN A N 1
ATOM 1627 C CA . GLN A 1 253 ? 53.757 53.773 26.634 1.00 27.61 219 GLN A CA 1
ATOM 1628 C C . GLN A 1 253 ? 54.233 55.194 26.992 1.00 27.19 219 GLN A C 1
ATOM 1629 O O . GLN A 1 253 ? 54.290 56.063 26.132 1.00 25.15 219 GLN A O 1
ATOM 1635 N N . GLY A 1 254 ? 54.564 55.429 28.257 1.00 19.36 220 GLY A N 1
ATOM 1636 C CA . GLY A 1 254 ? 54.898 56.772 28.705 1.00 17.74 220 GLY A CA 1
ATOM 1637 C C . GLY A 1 254 ? 53.769 57.335 29.544 1.00 19.83 220 GLY A C 1
ATOM 1638 O O . GLY A 1 254 ? 52.600 57.194 29.192 1.00 24.37 220 GLY A O 1
ATOM 1639 N N . ALA A 1 255 ? 54.123 57.963 30.658 1.00 18.71 221 ALA A N 1
ATOM 1640 C CA . ALA A 1 255 ? 53.152 58.473 31.627 1.00 19.50 221 ALA A CA 1
ATOM 1641 C C . ALA A 1 255 ? 52.143 59.480 31.066 1.00 22.88 221 ALA A C 1
ATOM 1642 O O . ALA A 1 255 ? 51.094 59.697 31.659 1.00 26.97 221 ALA A O 1
ATOM 1644 N N . ASP A 1 256 ? 52.454 60.079 29.922 1.00 28.26 222 ASP A N 1
ATOM 1645 C CA . ASP A 1 256 ? 51.598 61.099 29.321 1.00 31.23 222 ASP A CA 1
ATOM 1646 C C . ASP A 1 256 ? 50.811 60.613 28.086 1.00 30.25 222 ASP A C 1
ATOM 1647 O O . ASP A 1 256 ? 50.073 61.386 27.477 1.00 33.14 222 ASP A O 1
ATOM 1652 N N . SER A 1 257 ? 50.975 59.347 27.713 1.00 26.84 223 SER A N 1
ATOM 1653 C CA . SER A 1 257 ? 50.299 58.776 26.540 1.00 30.59 223 SER A CA 1
ATOM 1654 C C . SER A 1 257 ? 48.831 58.367 26.782 1.00 30.39 223 SER A C 1
ATOM 1655 O O . SER A 1 257 ? 48.406 58.221 27.923 1.00 31.19 223 SER A O 1
ATOM 1658 N N . ARG A 1 258 ? 48.078 58.161 25.698 1.00 29.79 224 ARG A N 1
ATOM 1659 C CA . ARG A 1 258 ? 46.703 57.637 25.763 1.00 27.08 224 ARG A CA 1
ATOM 1660 C C . ARG A 1 258 ? 46.445 56.554 24.713 1.00 19.66 224 ARG A C 1
ATOM 1661 O O . ARG A 1 258 ? 46.934 56.649 23.586 1.00 20.06 224 ARG A O 1
ATOM 1669 N N . SER A 1 259 ? 45.657 55.545 25.075 1.00 18.81 225 SER A N 1
ATOM 1670 C CA . SER A 1 259 ? 45.159 54.550 24.109 1.00 25.68 225 SER A CA 1
ATOM 1671 C C . SER A 1 259 ? 46.234 53.819 23.284 1.00 25.40 225 SER A C 1
ATOM 1672 O O . SER A 1 259 ? 46.016 53.533 22.111 1.00 31.44 225 SER A O 1
ATOM 1675 N N . VAL A 1 260 ? 47.389 53.532 23.874 1.00 25.49 226 VAL A N 1
ATOM 1676 C CA . VAL A 1 260 ? 48.453 52.841 23.144 1.00 25.65 226 VAL A CA 1
ATOM 1677 C C . VAL A 1 260 ? 48.175 51.342 22.952 1.00 26.54 226 VAL A C 1
ATOM 1678 O O . VAL A 1 260 ? 47.744 50.661 23.884 1.00 23.78 226 VAL A O 1
ATOM 1682 N N . GLU A 1 261 ? 48.410 50.846 21.736 1.00 30.47 227 GLU A N 1
ATOM 1683 C CA . GLU A 1 261 ? 48.263 49.419 21.419 1.00 31.68 227 GLU A CA 1
ATOM 1684 C C . GLU A 1 261 ? 49.369 48.971 20.462 1.00 28.67 227 GLU A C 1
ATOM 1685 O O . GLU A 1 261 ? 49.782 49.749 19.600 1.00 26.89 227 GLU A O 1
ATOM 1691 N N . PRO A 1 262 ? 49.841 47.712 20.588 1.00 25.33 228 PRO A N 1
ATOM 1692 C CA . PRO A 1 262 ? 49.414 46.654 21.519 1.00 26.09 228 PRO A CA 1
ATOM 1693 C C . PRO A 1 262 ? 49.714 46.987 22.983 1.00 24.92 228 PRO A C 1
ATOM 1694 O O . PRO A 1 262 ? 50.550 47.854 23.252 1.00 25.01 228 PRO A O 1
ATOM 1698 N N . CYS A 1 263 ? 49.058 46.288 23.909 1.00 23.85 229 CYS A N 1
ATOM 1699 C CA . CYS A 1 263 ? 49.142 46.613 25.336 1.00 18.55 229 CYS A CA 1
ATOM 1700 C C . CYS A 1 263 ? 49.043 45.369 26.230 1.00 21.55 229 CYS A C 1
ATOM 1701 O O . CYS A 1 263 ? 48.706 44.287 25.749 1.00 18.21 229 CYS A O 1
ATOM 1704 N N . PRO A 1 264 ? 49.339 45.514 27.541 1.00 16.8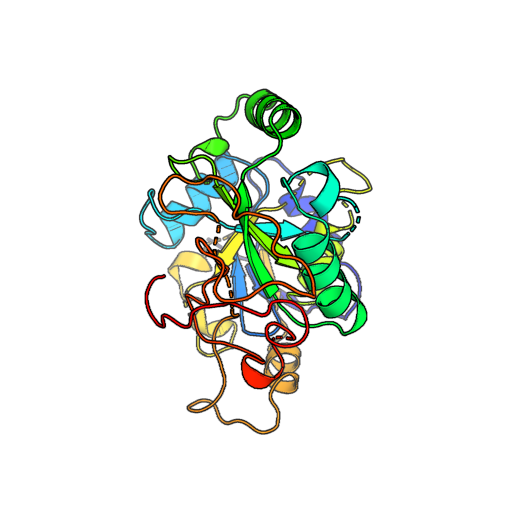5 230 PRO A N 1
ATOM 1705 C CA . PRO A 1 264 ? 49.251 44.363 28.461 1.00 10.10 230 PRO A CA 1
ATOM 1706 C C . PRO A 1 264 ? 47.849 43.746 28.463 1.00 21.81 230 PRO A C 1
ATOM 1707 O O . PRO A 1 264 ? 46.893 44.510 28.336 1.00 19.64 230 PRO A O 1
ATOM 1711 N N . VAL A 1 265 ? 47.723 42.419 28.620 1.00 19.82 231 VAL A N 1
ATOM 1712 C CA . VAL A 1 265 ? 46.400 41.768 28.673 1.00 16.72 231 VAL A CA 1
ATOM 1713 C C . VAL A 1 265 ? 46.262 40.723 29.799 1.00 18.99 231 VAL A C 1
ATOM 1714 O O . VAL A 1 265 ? 47.008 39.750 29.839 1.00 17.63 231 VAL A O 1
ATOM 1718 N N . VAL A 1 266 ? 45.298 40.900 30.699 1.00 17.85 232 VAL A N 1
ATOM 1719 C CA . VAL A 1 266 ? 45.065 39.888 31.724 1.00 15.83 232 VAL A CA 1
ATOM 1720 C C . VAL A 1 266 ? 44.339 38.687 31.096 1.00 19.55 232 VAL A C 1
ATOM 1721 O O . VAL A 1 266 ? 43.210 38.828 30.636 1.00 18.24 232 VAL A O 1
ATOM 1725 N N . ILE A 1 267 ? 44.989 37.515 31.068 1.00 17.44 233 ILE A N 1
ATOM 1726 C CA . ILE A 1 267 ? 44.397 36.325 30.433 1.00 13.28 233 ILE A CA 1
ATOM 1727 C C . ILE A 1 267 ? 43.883 35.226 31.395 1.00 19.69 233 ILE A C 1
ATOM 1728 O O . ILE A 1 267 ? 43.143 34.323 30.983 1.00 17.74 233 ILE A O 1
ATOM 1733 N N . ARG A 1 268 ? 44.242 35.311 32.673 1.00 18.83 234 ARG A N 1
ATOM 1734 C CA . ARG A 1 268 ? 43.711 34.365 33.658 1.00 19.17 234 ARG A CA 1
ATOM 1735 C C . ARG A 1 268 ? 43.505 35.045 35.003 1.00 20.17 234 ARG A C 1
ATOM 1736 O O . ARG A 1 268 ? 44.401 35.707 35.514 1.00 23.88 234 ARG A O 1
ATOM 1744 N N . LYS A 1 269 ? 42.313 34.862 35.562 1.00 22.78 235 LYS A N 1
ATOM 1745 C CA . LYS A 1 269 ? 41.921 35.397 36.870 1.00 27.32 235 LYS A CA 1
ATOM 1746 C C . LYS A 1 269 ? 42.535 34.548 38.002 1.00 26.51 235 LYS A C 1
ATOM 1747 O O . LYS A 1 269 ? 42.770 33.358 37.822 1.00 27.01 235 LYS A O 1
ATOM 1753 N N . GLY A 1 270 ? 42.808 35.141 39.161 1.00 24.23 236 GLY A N 1
ATOM 1754 C CA . GLY A 1 270 ? 43.413 34.379 40.245 1.00 20.15 236 GLY A CA 1
ATOM 1755 C C . GLY A 1 270 ? 43.717 35.129 41.536 1.00 23.27 236 GLY A C 1
ATOM 1756 O O . GLY A 1 270 ? 43.225 36.244 41.753 1.00 19.05 236 GLY A O 1
ATOM 1757 N N . LEU A 1 271 ? 44.523 34.505 42.401 1.00 12.51 237 LEU A N 1
ATOM 1758 C CA . LEU A 1 271 ? 44.877 35.077 43.704 1.00 13.79 237 LEU A CA 1
ATOM 1759 C C . LEU A 1 271 ? 45.277 36.573 43.606 1.00 22.53 237 LEU A C 1
ATOM 1760 O O . LEU A 1 271 ? 46.122 36.947 42.789 1.00 20.35 237 LEU A O 1
ATOM 1765 N N . ASP A 1 272 ? 44.663 37.408 44.441 1.00 22.91 238 ASP A N 1
ATOM 1766 C CA . ASP A 1 272 ? 44.971 38.848 44.531 1.00 27.42 238 ASP A CA 1
ATOM 1767 C C . ASP A 1 272 ? 44.739 39.666 43.260 1.00 22.28 238 ASP A C 1
ATOM 1768 O O . ASP A 1 272 ? 45.412 40.673 43.045 1.00 25.86 238 ASP A O 1
ATOM 1773 N N . ILE A 1 273 ? 43.794 39.250 42.426 1.00 13.87 239 ILE A N 1
ATOM 1774 C CA . ILE A 1 273 ? 43.534 39.966 41.177 1.00 12.47 239 ILE A CA 1
ATOM 1775 C C . ILE A 1 273 ? 43.203 41.457 41.431 1.00 18.33 239 ILE A C 1
ATOM 1776 O O . ILE A 1 273 ? 43.554 42.322 40.627 1.00 21.86 239 ILE A O 1
ATOM 1781 N N . ASP A 1 274 ? 42.544 41.751 42.551 1.00 13.37 240 ASP A N 1
ATOM 1782 C CA . ASP A 1 274 ? 42.204 43.138 42.884 1.00 18.16 240 ASP A CA 1
ATOM 1783 C C . ASP A 1 274 ? 43.440 44.055 43.067 1.00 17.52 240 ASP A C 1
ATOM 1784 O O . ASP A 1 274 ? 43.454 45.193 42.586 1.00 20.39 240 ASP A O 1
ATOM 1789 N N . LYS A 1 275 ? 44.473 43.574 43.754 1.00 17.67 241 LYS A N 1
ATOM 1790 C CA . LYS A 1 275 ? 45.699 44.367 43.922 1.00 13.47 241 LYS A CA 1
ATOM 1791 C C . LYS A 1 275 ? 46.477 44.518 42.617 1.00 18.51 241 LYS A C 1
ATOM 1792 O O . LYS A 1 275 ? 47.104 45.545 42.368 1.00 22.12 241 LYS A O 1
ATOM 1798 N N . ILE A 1 276 ? 46.437 43.490 41.783 1.00 16.48 242 ILE A N 1
ATOM 1799 C CA . ILE A 1 276 ? 47.158 43.516 40.513 1.00 16.10 242 ILE A CA 1
ATOM 1800 C C . ILE A 1 276 ? 46.573 44.481 39.465 1.00 11.57 242 ILE A C 1
ATOM 1801 O O . ILE A 1 276 ? 47.313 45.111 38.712 1.00 18.98 242 ILE A O 1
ATOM 1822 N N . HIS A 1 279 ? 47.552 47.954 40.404 1.00 20.26 245 HIS A N 1
ATOM 1823 C CA . HIS A 1 279 ? 48.928 48.244 39.994 1.00 24.42 245 HIS A CA 1
ATOM 1824 C C . HIS A 1 279 ? 49.027 48.432 38.485 1.00 20.65 245 HIS A C 1
ATOM 1825 O O . HIS A 1 279 ? 49.844 49.215 38.008 1.00 17.22 245 HIS A 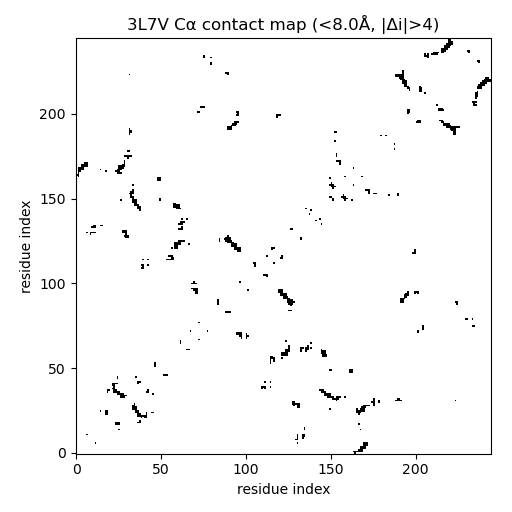O 1
ATOM 1832 N N . LEU A 1 280 ? 48.212 47.708 37.724 1.00 16.31 246 LEU A N 1
ATOM 1833 C CA . LEU A 1 280 ? 48.223 47.917 36.283 1.00 19.50 246 LEU A CA 1
ATOM 1834 C C . LEU A 1 280 ? 47.814 49.362 35.978 1.00 21.85 246 LEU A C 1
ATOM 1835 O O . LEU A 1 280 ? 48.436 50.013 35.160 1.00 15.08 246 LEU A O 1
ATOM 1840 N N . SER A 1 281 ? 46.779 49.856 36.649 1.00 25.04 247 SER A N 1
ATOM 1841 C CA . SER A 1 281 ? 46.240 51.169 36.320 1.00 28.69 247 SER A CA 1
ATOM 1842 C C . SER A 1 281 ? 47.133 52.318 36.799 1.00 26.95 247 SER A C 1
ATOM 1843 O O . SER A 1 281 ? 47.067 53.422 36.259 1.00 21.33 247 SER A O 1
ATOM 1846 N N . ASP A 1 282 ? 47.988 52.046 37.788 1.00 26.23 248 ASP A N 1
ATOM 1847 C CA . ASP A 1 282 ? 49.006 53.014 38.210 1.00 22.62 248 ASP A CA 1
ATOM 1848 C C . ASP A 1 282 ? 50.183 53.110 37.241 1.00 27.81 248 ASP A C 1
ATOM 1849 O O . ASP A 1 282 ? 50.825 54.147 37.160 1.00 26.35 248 ASP A O 1
ATOM 1854 N N . GLN A 1 283 ? 50.451 52.042 36.492 1.00 25.69 249 GLN A N 1
ATOM 1855 C CA . GLN A 1 283 ? 51.661 51.958 35.674 1.00 15.98 249 GLN A CA 1
ATOM 1856 C C . GLN A 1 283 ? 51.422 52.100 34.147 1.00 23.60 249 GLN A C 1
ATOM 1857 O O . GLN A 1 283 ? 52.322 52.471 33.393 1.00 20.32 249 GLN A O 1
ATOM 1863 N N . PHE A 1 284 ? 50.218 51.801 33.685 1.00 20.01 250 PHE A N 1
ATOM 1864 C CA . PHE A 1 284 ? 49.908 51.930 32.264 1.00 22.35 250 PHE A CA 1
ATOM 1865 C C . PHE A 1 284 ? 48.585 52.709 32.097 1.00 20.78 250 PHE A C 1
ATOM 1866 O O . PHE A 1 284 ? 47.625 52.456 32.818 1.00 14.94 250 PHE A O 1
ATOM 1874 N N . ASN A 1 285 ? 48.519 53.637 31.145 1.00 15.69 251 ASN A N 1
ATOM 1875 C CA . ASN A 1 285 ? 47.239 54.288 30.839 1.00 19.57 251 ASN A CA 1
ATOM 1876 C C . ASN A 1 285 ? 46.338 53.430 29.946 1.00 20.10 251 ASN A C 1
ATOM 1877 O O . ASN A 1 285 ? 45.165 53.747 29.724 1.00 15.48 251 ASN A O 1
ATOM 1882 N N . SER A 1 286 ? 46.893 52.332 29.449 1.00 15.08 252 SER A N 1
ATOM 1883 C CA . SER A 1 286 ? 46.188 51.497 28.499 1.00 15.51 252 SER A CA 1
ATOM 1884 C C . SER A 1 286 ? 46.439 49.996 28.723 1.00 14.42 252 SER A C 1
ATOM 1885 O O . SER A 1 286 ? 47.572 49.536 28.582 1.00 13.93 252 SER A O 1
ATOM 1888 N N . TRP A 1 287 ? 45.379 49.249 29.074 1.00 11.60 253 TRP A N 1
ATOM 1889 C CA . TRP A 1 287 ? 45.418 47.775 29.181 1.00 8.81 253 TRP A CA 1
ATOM 1890 C C . TRP A 1 287 ? 44.044 47.076 28.984 1.00 18.29 253 TRP A C 1
ATOM 1891 O O . TRP A 1 287 ? 42.993 47.724 29.052 1.00 20.82 253 TRP A O 1
ATOM 1902 N N . ASN A 1 288 ? 44.070 45.759 28.737 1.00 14.25 254 ASN A N 1
ATOM 1903 C CA . ASN A 1 288 ? 42.866 44.974 28.420 1.00 19.41 254 ASN A CA 1
ATOM 1904 C C . ASN A 1 288 ? 42.592 43.853 29.421 1.00 16.97 254 ASN A C 1
ATOM 1905 O O . ASN A 1 288 ? 43.520 43.275 29.982 1.00 18.23 254 ASN A O 1
ATOM 1910 N N . TYR A 1 289 ? 41.320 43.520 29.625 1.00 19.88 255 TYR A N 1
ATOM 1911 C CA . TYR A 1 289 ? 40.970 42.371 30.472 1.00 21.64 255 TYR A CA 1
ATOM 1912 C C . TYR A 1 289 ? 40.280 41.310 29.606 1.00 20.95 255 TYR A C 1
ATOM 1913 O O . TYR A 1 289 ? 39.232 41.601 29.015 1.00 16.61 255 TYR A O 1
ATOM 1922 N N . ARG A 1 290 ? 40.870 40.105 29.512 1.00 16.75 256 ARG A N 1
ATOM 1923 C CA . ARG A 1 290 ? 40.318 39.015 28.684 1.00 17.36 256 ARG A CA 1
ATOM 1924 C C . ARG A 1 290 ? 40.329 37.616 29.352 1.00 26.76 256 ARG A C 1
ATOM 1925 O O . ARG A 1 290 ? 41.105 36.743 28.972 1.00 15.02 256 ARG A O 1
ATOM 1933 N N . GLN A 1 291 ? 39.446 37.405 30.321 1.00 31.65 257 GLN A N 1
ATOM 1934 C CA . GLN A 1 291 ? 39.372 36.139 31.057 1.00 28.58 257 GLN A CA 1
ATOM 1935 C C . GLN A 1 291 ? 39.230 34.924 30.127 1.00 25.67 257 GLN A C 1
ATOM 1936 O O . GLN A 1 291 ? 38.416 34.927 29.207 1.00 20.09 257 GLN A O 1
ATOM 1942 N N . GLY A 1 292 ? 40.028 33.890 30.373 1.00 24.99 258 GLY A N 1
ATOM 1943 C CA . GLY A 1 292 ? 39.838 32.610 29.712 1.00 25.08 258 GLY A CA 1
ATOM 1944 C C . GLY A 1 292 ? 40.636 32.441 28.436 1.00 36.50 258 GLY A C 1
ATOM 1945 O O . GLY A 1 292 ? 40.438 31.477 27.705 1.00 36.84 258 GLY A O 1
ATOM 1946 N N . GLU A 1 293 ? 41.541 33.369 28.153 1.00 37.10 259 GLU A N 1
ATOM 1947 C CA . GLU A 1 293 ? 42.392 33.210 26.981 1.00 41.06 259 GLU A CA 1
ATOM 1948 C C . GLU A 1 293 ? 43.660 32.392 27.287 1.00 48.19 259 GLU A C 1
ATOM 1949 O O . GLU A 1 293 ? 44.601 32.374 26.495 1.00 43.71 259 GLU A O 1
ATOM 1955 N N . TYR A 1 294 ? 43.666 31.728 28.445 1.00 58.08 260 TYR A N 1
ATOM 1956 C CA . TYR A 1 294 ? 44.702 30.758 28.825 1.00 61.50 260 TYR A CA 1
ATOM 1957 C C . TYR A 1 294 ? 44.395 30.144 30.189 1.00 63.13 260 TYR A C 1
ATOM 1958 O O . TYR A 1 294 ? 43.630 30.708 30.977 1.00 60.98 260 TYR A O 1
#

Organism: Streptococcus mutans serotype c (strain ATCC 700610 / UA159) (NCBI:txid210007)

Radius of gyration: 18.04 Å; Cα contacts (8 Å, |Δi|>4): 450; chains: 1; bounding box: 41×58×41 Å